Protein AF-0000000085120585 (afdb_homodimer)

Sequence (372 aa):
MRYLQVCIAAYSGEAGEDVARKVVQLVDALVESCSRRGVKLVGFLGGYRGLMRVAAARLIEHGVPVVLVIPRDYELVDEPDGAIIVRTGMDSKARSAVLVRSCDVVIVAGGASGTMLEALAAYGIGVPVVYLTGTGLPSDKLSEAYPNGVFDERIGRGVYYTRDPGEAGELACNLGLKSSPWRGSRMRYLQVCIAAYSGEAGEDVARKVVQLVDALVESCSRRGVKLVGFLGGYRGLMRVAAARLIEHGVPVVLVIPRDYELVDEPDGAIIVRTGMDSKARSAVLVRSCDVVIVAGGASGTMLEALAAYGIGVPVVYLTGTGLPSDKLSEAYPNGVFDERIGRGVYYTRDPGEAGELACNLGLKSSPWRGSR

Structure (mmCIF, N/CA/C/O backbone):
data_AF-0000000085120585-model_v1
#
loop_
_entity.id
_entity.type
_entity.pdbx_description
1 polymer 'Rossmann fold nucleotide-binding protein'
#
loop_
_atom_site.group_PDB
_atom_site.id
_atom_site.type_symbol
_atom_site.label_atom_id
_atom_site.label_alt_id
_atom_site.label_comp_id
_atom_site.label_asym_id
_atom_site.label_entity_id
_atom_site.label_seq_id
_atom_site.pdbx_PDB_ins_code
_atom_site.Cartn_x
_atom_site.Cartn_y
_atom_site.Cartn_z
_atom_site.occupancy
_atom_site.B_iso_or_equiv
_atom_site.auth_seq_id
_atom_site.auth_comp_id
_atom_site.auth_asym_id
_atom_site.auth_atom_id
_atom_site.pdbx_PDB_model_num
ATOM 1 N N . MET A 1 1 ? -8.68 -7.961 13.891 1 72.12 1 MET A N 1
ATOM 2 C CA . MET A 1 1 ? -9.031 -6.566 14.148 1 72.12 1 MET A CA 1
ATOM 3 C C . MET A 1 1 ? -8.547 -5.672 13.008 1 72.12 1 MET A C 1
ATOM 5 O O . MET A 1 1 ? -7.43 -5.824 12.523 1 72.12 1 MET A O 1
ATOM 9 N N . ARG A 1 2 ? -9.414 -4.758 12.539 1 86.12 2 ARG A N 1
ATOM 10 C CA . ARG A 1 2 ? -9.156 -3.828 11.445 1 86.12 2 ARG A CA 1
ATOM 11 C C . ARG A 1 2 ? -8.211 -2.717 11.883 1 86.12 2 ARG A C 1
ATOM 13 O O . ARG A 1 2 ? -8.32 -2.203 13 1 86.12 2 ARG A O 1
ATOM 20 N N . TYR A 1 3 ? -7.301 -2.318 11.07 1 93.25 3 TYR A N 1
ATOM 21 C CA . TYR A 1 3 ? -6.375 -1.229 11.359 1 93.25 3 TYR A CA 1
ATOM 22 C C . TYR A 1 3 ? -7.035 0.124 11.117 1 93.25 3 TYR A C 1
ATOM 24 O O . TYR A 1 3 ? -7.789 0.293 10.156 1 93.25 3 TYR A O 1
ATOM 32 N N . LEU A 1 4 ? -6.797 1.039 12.031 1 95.88 4 LEU A N 1
ATOM 33 C CA . LEU A 1 4 ? -6.973 2.443 11.672 1 95.88 4 LEU A CA 1
ATOM 34 C C . LEU A 1 4 ? -5.812 2.936 10.812 1 95.88 4 LEU A C 1
ATOM 36 O O . LEU A 1 4 ? -4.664 2.938 11.266 1 95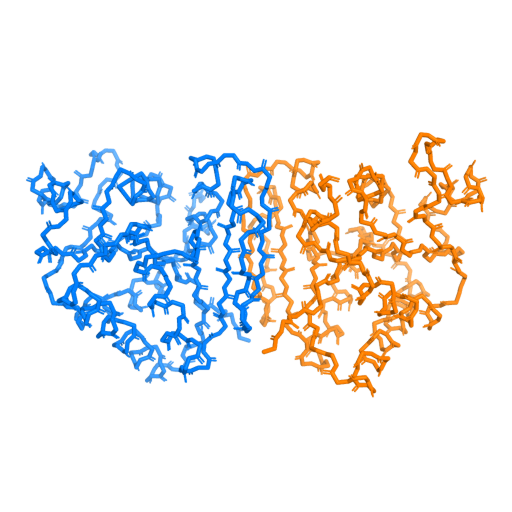.88 4 LEU A O 1
ATOM 40 N N . GLN A 1 5 ? -6.074 3.27 9.594 1 97.12 5 GLN A N 1
ATOM 41 C CA . GLN A 1 5 ? -5.035 3.709 8.664 1 97.12 5 GLN A CA 1
ATOM 42 C C . GLN A 1 5 ? -4.969 5.23 8.594 1 97.12 5 GLN A C 1
ATOM 44 O O . GLN A 1 5 ? -5.902 5.875 8.109 1 97.12 5 GLN A O 1
ATOM 49 N N . VAL A 1 6 ? -3.842 5.812 9.016 1 98.5 6 VAL A N 1
ATOM 50 C CA . VAL A 1 6 ? -3.693 7.258 9.164 1 98.5 6 VAL A CA 1
ATOM 51 C C . VAL A 1 6 ? -2.6 7.766 8.227 1 98.5 6 VAL A C 1
ATOM 53 O O . VAL A 1 6 ? -1.47 7.273 8.258 1 98.5 6 VAL A O 1
ATOM 56 N N . CYS A 1 7 ? -2.949 8.719 7.418 1 98.81 7 CYS A N 1
ATOM 57 C CA . CYS A 1 7 ? -1.965 9.398 6.582 1 98.81 7 CYS A CA 1
ATOM 58 C C . CYS A 1 7 ? -1.38 10.609 7.297 1 98.81 7 CYS A C 1
ATOM 60 O O . CYS A 1 7 ? -2.113 11.383 7.91 1 98.81 7 CYS A O 1
ATOM 62 N N . ILE A 1 8 ? -0.116 10.75 7.254 1 98.88 8 ILE A N 1
ATOM 63 C CA . ILE A 1 8 ? 0.54 11.969 7.703 1 98.88 8 ILE A CA 1
ATOM 64 C C . ILE A 1 8 ? 1.193 12.672 6.516 1 98.88 8 ILE A C 1
ATOM 66 O O . ILE A 1 8 ? 2.227 12.227 6.012 1 98.88 8 ILE A O 1
ATOM 70 N N . ALA A 1 9 ? 0.53 13.758 6.066 1 98.75 9 ALA A N 1
ATOM 71 C CA . ALA A 1 9 ? 1.062 14.625 5.02 1 98.75 9 ALA A CA 1
ATOM 72 C C . ALA A 1 9 ? 2.018 15.664 5.602 1 98.75 9 ALA A C 1
ATOM 74 O O . ALA A 1 9 ? 1.631 16.469 6.453 1 98.75 9 ALA A O 1
ATOM 75 N N . ALA A 1 10 ? 3.23 15.602 5.156 1 98 10 ALA A N 1
ATOM 76 C CA . ALA A 1 10 ? 4.238 16.469 5.762 1 98 10 ALA A CA 1
ATOM 77 C C . ALA A 1 10 ? 5.285 16.891 4.734 1 98 10 ALA A C 1
ATOM 79 O O . ALA A 1 10 ? 5.488 16.203 3.727 1 98 10 ALA A O 1
ATOM 80 N N . TYR A 1 11 ? 6.016 17.875 5.062 1 96.88 11 TYR A N 1
ATOM 81 C CA . TYR A 1 11 ? 6.953 18.562 4.184 1 96.88 11 TYR A CA 1
ATOM 82 C C . TYR A 1 11 ? 8.109 17.656 3.793 1 96.88 11 TYR A C 1
ATOM 84 O O . TYR A 1 11 ? 8.727 17.016 4.652 1 96.88 11 TYR A O 1
ATOM 92 N N . SER A 1 12 ? 8.359 17.578 2.479 1 94.12 12 SER A N 1
ATOM 93 C CA . SER A 1 12 ? 9.422 16.719 1.992 1 94.12 12 SER A CA 1
ATOM 94 C C . SER A 1 12 ? 10.781 17.406 2.047 1 94.12 12 SER A C 1
ATOM 96 O O . SER A 1 12 ? 11.82 16.766 1.924 1 94.12 12 SER A O 1
ATOM 98 N N . GLY A 1 13 ? 10.719 18.719 2.221 1 92.31 13 GLY A N 1
ATOM 99 C CA . GLY A 1 13 ? 11.961 19.469 2.295 1 92.31 13 GLY A CA 1
ATOM 100 C C . GLY A 1 13 ? 12.523 19.562 3.703 1 92.31 13 GLY A C 1
ATOM 101 O O . GLY A 1 13 ? 12.078 18.844 4.602 1 92.31 13 GLY A O 1
ATOM 102 N N . GLU A 1 14 ? 13.57 20.312 3.846 1 89.12 14 GLU A N 1
ATOM 103 C CA . GLU A 1 14 ? 14.156 20.562 5.16 1 89.12 14 GLU A CA 1
ATOM 104 C C . GLU A 1 14 ? 13.289 21.516 5.977 1 89.12 14 GLU A C 1
ATOM 106 O O . GLU A 1 14 ? 12.867 22.562 5.477 1 89.12 14 GLU A O 1
ATOM 111 N N . ALA A 1 15 ? 12.906 20.938 7.082 1 86.19 15 ALA A N 1
ATOM 112 C CA . ALA A 1 15 ? 12.125 21.797 7.98 1 86.19 15 ALA A CA 1
ATOM 113 C C . ALA A 1 15 ? 12.891 22.078 9.266 1 86.19 15 ALA A C 1
ATOM 115 O O . ALA A 1 15 ? 13.859 21.391 9.586 1 86.19 15 ALA A O 1
ATOM 116 N N . GLY A 1 16 ? 12.5 23.125 9.938 1 90.06 16 GLY A N 1
ATOM 117 C CA . GLY A 1 16 ? 13.148 23.5 11.188 1 90.06 16 GLY A CA 1
ATOM 118 C C . GLY A 1 16 ? 12.891 22.516 12.305 1 90.06 16 GLY A C 1
ATOM 119 O O . GLY A 1 16 ? 11.961 21.703 12.234 1 90.06 16 GLY A O 1
ATOM 120 N N . GLU A 1 17 ? 13.711 22.578 13.312 1 94.69 17 GLU A N 1
AT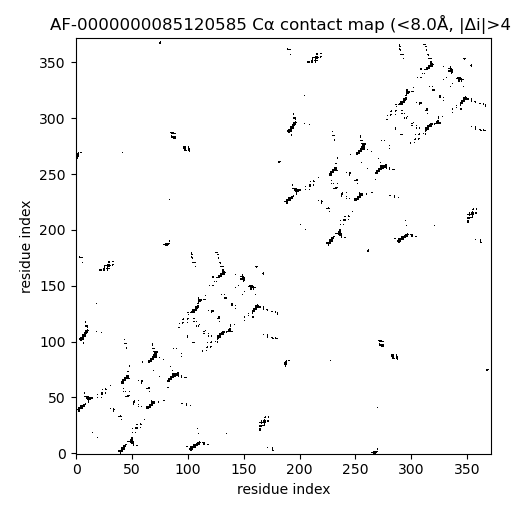OM 121 C CA . GLU A 1 17 ? 13.641 21.688 14.461 1 94.69 17 GLU A CA 1
ATOM 122 C C . GLU A 1 17 ? 12.305 21.828 15.195 1 94.69 17 GLU A C 1
ATOM 124 O O . GLU A 1 17 ? 11.789 20.859 15.75 1 94.69 17 GLU A O 1
ATOM 129 N N . ASP A 1 18 ? 11.836 23 15.141 1 96.31 18 ASP A N 1
ATOM 130 C CA . ASP A 1 18 ? 10.586 23.266 15.852 1 96.31 18 ASP A CA 1
ATOM 131 C C . ASP A 1 18 ? 9.438 22.469 15.258 1 96.31 18 ASP A C 1
ATOM 133 O O . ASP A 1 18 ? 8.656 21.859 15.984 1 96.31 18 ASP A O 1
ATOM 137 N N . VAL A 1 19 ? 9.32 22.484 13.977 1 97.56 19 VAL A N 1
ATOM 138 C CA . VAL A 1 19 ? 8.234 21.75 13.328 1 97.56 19 VAL A CA 1
ATOM 139 C C . VAL A 1 19 ? 8.469 20.25 13.484 1 97.56 19 VAL A C 1
ATOM 141 O O . VAL A 1 19 ? 7.52 19.484 13.672 1 97.56 19 VAL A O 1
ATOM 144 N N . ALA A 1 20 ? 9.695 19.812 13.438 1 98.12 20 ALA A N 1
ATOM 145 C CA . ALA A 1 20 ? 10.023 18.406 13.656 1 98.12 20 ALA A CA 1
ATOM 146 C C . ALA A 1 20 ? 9.547 17.953 15.031 1 98.12 20 ALA A C 1
ATOM 148 O O . ALA A 1 20 ? 8.992 16.859 15.164 1 98.12 20 ALA A O 1
ATOM 149 N N . ARG A 1 21 ? 9.766 18.781 15.977 1 98.31 21 ARG A N 1
ATOM 150 C CA . ARG A 1 21 ? 9.312 18.469 17.328 1 98.31 21 ARG A CA 1
ATOM 151 C C . ARG A 1 21 ? 7.797 18.359 17.391 1 98.31 21 ARG A C 1
ATOM 153 O O . ARG A 1 21 ? 7.262 17.484 18.078 1 98.31 21 ARG A O 1
ATOM 160 N N . LYS A 1 22 ? 7.133 19.234 16.719 1 98.56 22 LYS A N 1
ATOM 161 C CA . LYS A 1 22 ? 5.676 19.172 16.672 1 98.56 22 LYS A CA 1
ATOM 162 C C . LYS A 1 22 ? 5.199 17.859 16.047 1 98.56 22 LYS A C 1
ATOM 164 O O . LYS A 1 22 ? 4.223 17.266 16.5 1 98.56 22 LYS A O 1
ATOM 169 N N . VAL A 1 23 ? 5.875 17.391 15.016 1 98.75 23 VAL A N 1
ATOM 170 C CA . VAL A 1 23 ? 5.52 16.141 14.352 1 98.75 23 VAL A CA 1
ATOM 171 C C . VAL A 1 23 ? 5.676 14.969 15.32 1 98.75 23 VAL A C 1
ATOM 173 O O . VAL A 1 23 ? 4.816 14.094 15.398 1 98.75 23 VAL A O 1
ATOM 176 N N . VAL A 1 24 ? 6.715 14.992 16.078 1 98.81 24 VAL A N 1
ATOM 177 C CA . VAL A 1 24 ? 6.957 13.953 17.062 1 98.81 24 VAL A CA 1
ATOM 178 C C . VAL A 1 24 ? 5.832 13.945 18.094 1 98.81 24 VAL A C 1
ATOM 180 O O . VAL A 1 24 ? 5.273 12.898 18.422 1 98.81 24 VAL A O 1
ATOM 183 N N . GLN A 1 25 ? 5.496 15.133 18.562 1 98.81 25 GLN A N 1
ATOM 184 C CA . GLN A 1 25 ? 4.426 15.266 19.547 1 98.81 25 GLN A CA 1
ATOM 185 C C . GLN A 1 25 ? 3.098 14.766 18.984 1 98.81 25 GLN A C 1
ATOM 187 O O . GLN A 1 25 ? 2.336 14.102 19.688 1 98.81 25 GLN A O 1
ATOM 192 N N . LEU A 1 26 ? 2.84 15.117 17.812 1 98.75 26 LEU A N 1
ATOM 193 C CA . LEU A 1 26 ? 1.631 14.703 17.109 1 98.75 26 LEU A CA 1
ATOM 194 C C . LEU A 1 26 ? 1.541 13.18 17.031 1 98.75 26 LEU A C 1
ATOM 196 O O . LEU A 1 26 ? 0.505 12.602 17.359 1 98.75 26 LEU A O 1
ATOM 200 N N . VAL A 1 27 ? 2.596 12.516 16.625 1 98.88 27 VAL A N 1
ATOM 201 C CA . VAL A 1 27 ? 2.633 11.062 16.484 1 98.88 27 VAL A CA 1
ATOM 202 C C . VAL A 1 27 ? 2.467 10.406 17.844 1 98.88 27 VAL A C 1
ATOM 204 O O . VAL A 1 27 ? 1.712 9.445 18 1 98.88 27 VAL A O 1
ATOM 207 N N . ASP A 1 28 ? 3.158 10.961 18.891 1 98.88 28 ASP A N 1
ATOM 208 C CA . ASP A 1 28 ? 3.029 10.43 20.234 1 98.88 28 ASP A CA 1
ATOM 209 C C . ASP A 1 28 ? 1.574 10.461 20.703 1 98.88 28 ASP A C 1
ATOM 211 O O . ASP A 1 28 ? 1.064 9.461 21.219 1 98.88 28 ASP A O 1
ATOM 215 N N . ALA A 1 29 ? 0.97 11.57 20.484 1 98.88 29 ALA A N 1
ATOM 216 C CA . ALA A 1 29 ? -0.41 11.742 20.922 1 98.88 29 ALA A CA 1
ATOM 217 C C . ALA A 1 29 ? -1.355 10.836 20.156 1 98.88 29 ALA A C 1
ATOM 219 O O . ALA A 1 29 ? -2.301 10.281 20.719 1 98.88 29 ALA A O 1
ATOM 220 N N . LEU A 1 30 ? -1.161 10.727 18.828 1 98.81 30 LEU A N 1
ATOM 221 C CA . LEU A 1 30 ? -1.941 9.82 18 1 98.81 30 LEU A CA 1
ATOM 222 C C . LEU A 1 30 ? -1.858 8.391 18.531 1 98.81 30 LEU A C 1
ATOM 224 O O . LEU A 1 30 ? -2.885 7.746 18.75 1 98.81 30 LEU A O 1
ATOM 228 N N . VAL A 1 31 ? -0.625 7.895 18.766 1 98.75 31 VAL A N 1
ATOM 229 C CA . VAL A 1 31 ? -0.388 6.523 19.203 1 98.75 31 VAL A CA 1
ATOM 230 C C . VAL A 1 31 ? -1 6.309 20.578 1 98.75 31 VAL A C 1
ATOM 232 O O . VAL A 1 31 ? -1.663 5.297 20.828 1 98.75 31 VAL A O 1
ATOM 235 N N . GLU A 1 32 ? -0.797 7.285 21.438 1 98.5 32 GLU A N 1
ATOM 236 C CA . GLU A 1 32 ? -1.328 7.184 22.797 1 98.5 32 GLU A CA 1
ATOM 237 C C . GLU A 1 32 ? -2.854 7.129 22.797 1 98.5 32 GLU A C 1
ATOM 239 O O . GLU A 1 32 ? -3.453 6.289 23.469 1 98.5 32 GLU A O 1
ATOM 244 N N . SER A 1 33 ? -3.455 8.031 22.078 1 98.25 33 SER A N 1
ATOM 245 C CA . SER A 1 33 ? -4.91 8.102 22 1 98.25 33 SER A CA 1
ATOM 246 C C . SER A 1 33 ? -5.504 6.801 21.469 1 98.25 33 SER A C 1
ATOM 248 O O . SER A 1 33 ? -6.477 6.281 22.016 1 98.25 33 SER A O 1
ATOM 250 N N . CYS A 1 34 ? -4.961 6.273 20.406 1 97.75 34 CYS A N 1
ATOM 251 C CA . CYS A 1 34 ? -5.449 5.039 19.797 1 97.75 34 CYS A CA 1
ATOM 252 C C . CYS A 1 34 ? -5.203 3.846 20.719 1 97.75 34 CYS A C 1
ATOM 254 O O . CYS A 1 34 ? -6.074 2.986 20.875 1 97.75 34 CYS A O 1
ATOM 256 N N . SER A 1 35 ? -4.004 3.82 21.328 1 97.38 35 SER A N 1
ATOM 257 C CA . SER A 1 35 ? -3.664 2.729 22.234 1 97.38 35 SER A CA 1
ATOM 258 C C . SER A 1 35 ? -4.637 2.658 23.406 1 97.38 35 SER A C 1
ATOM 260 O O . SER A 1 35 ? -5.07 1.571 23.781 1 97.38 35 SER A O 1
ATOM 262 N N . ARG A 1 36 ? -4.992 3.754 23.969 1 96.88 36 ARG A N 1
ATOM 263 C CA . ARG A 1 36 ? -5.918 3.824 25.094 1 96.88 36 ARG A CA 1
ATOM 264 C C . ARG A 1 36 ? -7.281 3.25 24.719 1 96.88 36 ARG A C 1
ATOM 266 O O . ARG A 1 36 ? -8.008 2.744 25.578 1 96.88 36 ARG A O 1
ATOM 273 N N . ARG A 1 37 ? -7.559 3.232 23.469 1 95.19 37 ARG A N 1
ATOM 274 C CA . ARG A 1 37 ? -8.852 2.77 22.984 1 95.19 37 ARG A CA 1
ATOM 275 C C . ARG A 1 37 ? -8.758 1.351 22.438 1 95.19 37 ARG A C 1
ATOM 277 O O . ARG A 1 37 ? -9.734 0.818 21.891 1 95.19 37 ARG A O 1
ATOM 284 N N . GLY A 1 38 ? -7.578 0.789 22.406 1 95.44 38 GLY A N 1
ATOM 285 C CA . GLY A 1 38 ? -7.367 -0.554 21.891 1 95.44 38 GLY A CA 1
ATOM 286 C C . GLY A 1 38 ? -7.371 -0.618 20.375 1 95.44 38 GLY A C 1
ATOM 287 O O . GLY A 1 38 ? -7.703 -1.652 19.781 1 95.44 38 GLY A O 1
ATOM 288 N N . VAL A 1 39 ? -7.055 0.498 19.734 1 94.69 39 VAL A N 1
ATOM 289 C CA . VAL A 1 39 ? -7.082 0.605 18.281 1 94.69 39 VAL A CA 1
ATOM 290 C C . VAL A 1 39 ? -5.691 0.34 17.719 1 94.69 39 VAL A C 1
ATOM 292 O O . VAL A 1 39 ? -4.699 0.892 18.203 1 94.69 39 VAL A O 1
ATOM 295 N N . LYS A 1 40 ? -5.594 -0.559 16.734 1 94.81 40 LYS A N 1
ATOM 296 C CA . LYS A 1 40 ? -4.344 -0.786 16.016 1 94.81 40 LYS A CA 1
ATOM 297 C C . LYS A 1 40 ? -4.176 0.21 14.875 1 94.81 40 LYS A C 1
ATOM 299 O O . LYS A 1 40 ? -5.113 0.446 14.109 1 94.81 40 LYS A O 1
ATOM 304 N N . LEU A 1 41 ? -2.957 0.704 14.797 1 96.31 41 LEU A N 1
ATOM 305 C CA . LEU A 1 41 ? -2.68 1.787 13.859 1 96.31 41 LEU A CA 1
ATOM 306 C C . LEU A 1 41 ? -1.715 1.329 12.773 1 96.31 41 LEU A C 1
ATOM 308 O O . LEU A 1 41 ? -0.85 0.486 13.016 1 96.31 41 LEU A O 1
ATOM 312 N N . VAL A 1 42 ? -1.949 1.866 11.625 1 97.81 42 VAL A N 1
ATOM 313 C CA . VAL A 1 42 ? -0.931 1.857 10.578 1 97.81 42 VAL A CA 1
ATOM 314 C C . VAL A 1 42 ? -0.731 3.271 10.039 1 97.81 42 VAL A C 1
ATOM 316 O O . VAL A 1 42 ? -1.702 3.996 9.805 1 97.81 42 VAL A O 1
ATOM 319 N N . GLY A 1 43 ? 0.494 3.691 9.961 1 98.44 43 GLY A N 1
ATOM 320 C CA . GLY A 1 43 ? 0.801 4.988 9.383 1 98.44 43 GLY A CA 1
ATOM 321 C C . GLY A 1 43 ? 1.113 4.926 7.902 1 98.44 43 GLY A C 1
ATOM 322 O O . GLY A 1 43 ? 1.82 4.023 7.449 1 98.44 43 GLY A O 1
ATOM 323 N N . PHE A 1 44 ? 0.576 5.852 7.16 1 98.75 44 PHE A N 1
ATOM 324 C CA . PHE A 1 44 ? 0.845 6.02 5.738 1 98.75 44 PHE A CA 1
ATOM 325 C C . PHE A 1 44 ? 1.573 7.332 5.473 1 98.75 44 PHE A C 1
ATOM 327 O O . PHE A 1 44 ? 1.176 8.383 5.984 1 98.75 44 PHE A O 1
ATOM 334 N N . LEU A 1 45 ? 2.611 7.254 4.727 1 97.81 45 LEU A N 1
ATOM 335 C CA . LEU A 1 45 ? 3.344 8.43 4.277 1 97.81 45 LEU A CA 1
ATOM 336 C C . LEU A 1 45 ? 3.57 8.391 2.771 1 97.81 45 LEU A C 1
ATOM 338 O O . LEU A 1 45 ? 3.689 7.316 2.186 1 97.81 45 LEU A O 1
ATOM 342 N N . GLY A 1 46 ? 3.691 9.609 2.197 1 96.5 46 GLY A N 1
ATOM 343 C CA . GLY A 1 46 ? 3.84 9.711 0.753 1 96.5 46 GLY A CA 1
ATOM 344 C C . GLY A 1 46 ? 5.285 9.672 0.3 1 96.5 46 GLY A C 1
ATOM 345 O O . GLY A 1 46 ? 5.574 9.828 -0.889 1 96.5 46 GLY A O 1
ATOM 346 N N . GLY A 1 47 ? 6.164 9.539 1.157 1 93.5 47 GLY A N 1
ATOM 347 C CA . GLY A 1 47 ? 7.594 9.492 0.904 1 93.5 47 GLY A CA 1
ATOM 348 C C . GLY A 1 47 ? 8.422 9.352 2.168 1 93.5 47 GLY A C 1
ATOM 349 O O . GLY A 1 47 ? 7.883 9.031 3.232 1 93.5 47 GLY A O 1
ATOM 350 N N . TYR A 1 48 ? 9.695 9.445 2.021 1 93 48 TYR A N 1
ATOM 351 C CA . TYR A 1 48 ? 10.625 9.281 3.135 1 93 48 TYR A CA 1
ATOM 352 C C . TYR A 1 48 ? 11.688 10.367 3.125 1 93 48 TYR A C 1
ATOM 354 O O . TYR A 1 48 ? 12.891 10.078 3.135 1 93 48 TYR A O 1
ATOM 362 N N . ARG A 1 49 ? 11.219 11.531 3.051 1 93.44 49 ARG A N 1
ATOM 363 C CA . ARG A 1 49 ? 12.07 12.711 3.107 1 93.44 49 ARG A CA 1
ATOM 364 C C . ARG A 1 49 ? 11.516 13.742 4.082 1 93.44 49 ARG A C 1
ATOM 366 O O . ARG A 1 49 ? 10.352 13.672 4.477 1 93.44 49 ARG A O 1
ATOM 373 N N . GLY A 1 50 ? 12.43 14.609 4.555 1 94.69 50 GLY A N 1
ATOM 374 C CA . GLY A 1 50 ? 12.008 15.727 5.387 1 94.69 50 GLY A CA 1
ATOM 375 C C . GLY A 1 50 ? 11.242 15.289 6.621 1 94.69 50 GLY A C 1
ATOM 376 O O . GLY A 1 50 ? 11.68 14.398 7.348 1 94.69 50 GLY A O 1
ATOM 377 N N . LEU A 1 51 ? 10.117 15.984 6.871 1 97.62 51 LEU A N 1
ATOM 378 C CA . LEU A 1 51 ? 9.312 15.734 8.062 1 97.62 51 LEU A CA 1
ATOM 379 C C . LEU A 1 51 ? 8.672 14.352 8 1 97.62 51 LEU A C 1
ATOM 381 O O . LEU A 1 51 ? 8.32 13.781 9.031 1 97.62 51 LEU A O 1
ATOM 385 N N . MET A 1 52 ? 8.484 13.875 6.801 1 96.81 52 MET A N 1
ATOM 386 C CA . MET A 1 52 ? 7.934 12.523 6.664 1 96.81 52 MET A CA 1
ATOM 387 C C . MET A 1 52 ? 8.883 11.492 7.262 1 96.81 52 MET A C 1
ATOM 389 O O . MET A 1 52 ? 8.438 10.484 7.816 1 96.81 52 MET A O 1
ATOM 393 N N . ARG A 1 53 ? 10.203 11.727 7.156 1 95.62 53 ARG A N 1
ATOM 394 C CA . ARG A 1 53 ? 11.172 10.844 7.793 1 95.62 53 ARG A CA 1
ATOM 395 C C . ARG A 1 53 ? 11.023 10.867 9.312 1 95.62 53 ARG A C 1
ATOM 397 O O . ARG A 1 53 ? 11.125 9.828 9.969 1 95.62 53 ARG A O 1
ATOM 404 N N . VAL A 1 54 ? 10.812 12.008 9.828 1 97.19 54 VAL A N 1
ATOM 405 C CA . VAL A 1 54 ? 10.617 12.203 11.258 1 97.19 54 VAL A CA 1
ATOM 406 C C . VAL A 1 54 ? 9.383 11.43 11.727 1 97.19 54 VAL A C 1
ATOM 408 O O . VAL A 1 54 ? 9.438 10.695 12.719 1 97.19 54 VAL A O 1
ATOM 411 N N . ALA A 1 55 ? 8.289 11.586 11.016 1 98.06 55 ALA A N 1
ATOM 412 C CA . ALA A 1 55 ? 7.047 10.891 11.352 1 98.06 55 ALA A CA 1
ATOM 413 C C . ALA A 1 55 ? 7.227 9.375 11.281 1 98.06 55 ALA A C 1
ATOM 415 O O . ALA A 1 55 ? 6.836 8.656 12.203 1 98.06 55 ALA A O 1
ATOM 416 N N . ALA A 1 56 ? 7.836 8.914 10.188 1 97 56 ALA A N 1
ATOM 417 C CA . ALA A 1 56 ? 8.039 7.48 9.992 1 97 56 ALA A CA 1
ATOM 418 C C . ALA A 1 56 ? 8.883 6.891 11.117 1 97 56 ALA A C 1
ATOM 420 O O . ALA A 1 56 ? 8.539 5.848 11.68 1 97 56 ALA A O 1
ATOM 421 N N . ALA A 1 57 ? 9.992 7.559 11.453 1 96.56 57 ALA A N 1
ATOM 422 C CA . ALA A 1 57 ? 10.891 7.082 12.5 1 96.56 57 ALA A CA 1
ATOM 423 C C . ALA A 1 57 ? 10.164 6.969 13.836 1 96.56 57 ALA A C 1
ATOM 425 O O . ALA A 1 57 ? 10.32 5.977 14.555 1 96.56 57 ALA A O 1
ATOM 426 N N . ARG A 1 58 ? 9.367 7.945 14.117 1 98.12 58 ARG A N 1
ATOM 427 C CA . ARG A 1 58 ? 8.688 7.953 15.406 1 98.12 58 ARG A CA 1
ATOM 428 C C . ARG A 1 58 ? 7.617 6.871 15.469 1 98.12 58 ARG A C 1
ATOM 430 O O . ARG A 1 58 ? 7.445 6.219 16.5 1 98.12 58 ARG A O 1
ATOM 437 N N . LEU A 1 59 ? 6.867 6.719 14.359 1 98.25 59 LEU A N 1
ATOM 438 C CA . LEU A 1 59 ? 5.883 5.641 14.289 1 98.25 59 LEU A CA 1
ATOM 439 C C . LEU A 1 59 ? 6.547 4.285 14.508 1 98.25 59 LEU A C 1
ATOM 441 O O . LEU A 1 59 ? 6.055 3.467 15.281 1 98.25 59 LEU A O 1
ATOM 445 N N . ILE A 1 60 ? 7.66 4.07 13.875 1 96.62 60 ILE A N 1
ATOM 446 C CA . ILE A 1 60 ? 8.383 2.807 13.953 1 96.62 60 ILE A CA 1
ATOM 447 C C . ILE A 1 60 ? 8.875 2.588 15.383 1 96.62 60 ILE A C 1
ATOM 449 O O . ILE A 1 60 ? 8.805 1.474 15.906 1 96.62 60 ILE A O 1
ATOM 453 N N . GLU A 1 61 ? 9.359 3.633 16.016 1 97.19 61 GLU A N 1
ATOM 454 C CA . GLU A 1 61 ? 9.797 3.547 17.406 1 97.19 61 GLU A CA 1
ATOM 455 C C . GLU A 1 61 ? 8.664 3.09 18.312 1 97.19 61 GLU A C 1
ATOM 457 O O . GLU A 1 61 ? 8.898 2.396 19.312 1 97.19 61 GLU A O 1
ATOM 462 N N . HIS A 1 62 ? 7.453 3.473 18 1 98 62 HIS A N 1
ATOM 463 C CA . HIS A 1 62 ? 6.281 3.096 18.781 1 98 62 HIS A CA 1
ATOM 464 C C . HIS A 1 62 ? 5.793 1.701 18.406 1 98 62 HIS A C 1
ATOM 466 O O . HIS A 1 62 ? 4.824 1.202 18.984 1 98 62 HIS A O 1
ATOM 472 N N . GLY A 1 63 ? 6.395 1.069 17.375 1 96.19 63 GLY A N 1
ATOM 473 C CA . GLY A 1 63 ? 5.98 -0.249 16.922 1 96.19 63 GLY A CA 1
ATOM 474 C C . GLY A 1 63 ? 4.789 -0.211 15.992 1 96.19 63 GLY A C 1
ATOM 475 O O . GLY A 1 63 ? 4.102 -1.219 15.812 1 96.19 63 GLY A O 1
ATOM 476 N N . VAL A 1 64 ? 4.5 0.959 15.461 1 97.19 64 VAL A N 1
ATOM 477 C CA . VAL A 1 64 ? 3.4 1.118 14.516 1 97.19 64 VAL A CA 1
ATOM 478 C C . VAL A 1 64 ? 3.879 0.776 13.102 1 97.19 64 VAL A C 1
ATOM 480 O O . VAL A 1 64 ? 4.887 1.311 12.641 1 97.19 64 VAL A O 1
ATOM 483 N N . PRO A 1 65 ? 3.197 -0.184 12.398 1 96.94 65 PRO A N 1
ATOM 484 C CA . PRO A 1 65 ? 3.576 -0.425 11.008 1 96.94 65 PRO A CA 1
ATOM 485 C C . PRO A 1 65 ? 3.457 0.826 10.141 1 96.94 65 PRO A C 1
ATOM 487 O O . PRO A 1 65 ? 2.535 1.626 10.328 1 96.94 65 PRO A O 1
ATOM 490 N N . VAL A 1 66 ? 4.43 0.99 9.242 1 97.81 66 VAL A N 1
ATOM 491 C CA . VAL A 1 66 ? 4.473 2.152 8.359 1 97.81 66 VAL A CA 1
ATOM 492 C C . VAL A 1 66 ? 4.434 1.695 6.898 1 97.81 66 VAL A C 1
ATOM 494 O O . VAL A 1 66 ? 5.156 0.776 6.512 1 97.81 66 VAL A O 1
ATOM 497 N N . VAL A 1 67 ? 3.545 2.301 6.141 1 98.19 67 VAL A N 1
ATOM 498 C CA . VAL A 1 67 ? 3.471 2.109 4.695 1 98.19 67 VAL A CA 1
ATOM 499 C C . VAL A 1 67 ? 3.91 3.385 3.98 1 98.19 67 VAL A C 1
ATOM 501 O O . VAL A 1 67 ? 3.375 4.465 4.242 1 98.19 67 VAL A O 1
ATOM 504 N N . LEU A 1 68 ? 4.891 3.279 3.168 1 96.94 68 LEU A N 1
ATOM 505 C CA . LEU A 1 68 ? 5.277 4.379 2.289 1 96.94 68 LEU A CA 1
ATOM 506 C C . LEU A 1 68 ? 4.699 4.184 0.891 1 96.94 68 LEU A C 1
ATOM 508 O O . LEU A 1 68 ? 5.016 3.201 0.215 1 96.94 68 LEU A O 1
ATOM 512 N N . VAL A 1 69 ? 3.773 5.066 0.506 1 97.44 69 VAL A N 1
ATOM 513 C CA . VAL A 1 69 ? 3.246 5.098 -0.854 1 97.44 69 VAL A CA 1
ATOM 514 C C . VAL A 1 69 ? 4.07 6.062 -1.705 1 97.44 69 VAL A C 1
ATOM 516 O O . VAL A 1 69 ? 3.893 7.281 -1.619 1 97.44 69 VAL A O 1
ATOM 519 N N . ILE A 1 70 ? 4.902 5.504 -2.533 1 94.69 70 ILE A N 1
ATOM 520 C CA . ILE A 1 70 ? 5.977 6.324 -3.086 1 94.69 70 ILE A CA 1
ATOM 521 C C . ILE A 1 70 ? 5.727 6.562 -4.574 1 94.69 70 ILE A C 1
ATOM 523 O O . ILE A 1 70 ? 5.242 5.672 -5.277 1 94.69 70 ILE A O 1
ATOM 527 N N . PRO A 1 71 ? 6.09 7.832 -5.051 1 94.69 71 PRO A N 1
ATOM 528 C CA . PRO A 1 71 ? 6.039 8.109 -6.488 1 94.69 71 PRO A CA 1
ATOM 529 C C . PRO A 1 71 ? 7.246 7.566 -7.242 1 94.69 71 PRO A C 1
ATOM 531 O O . PRO A 1 71 ? 8.242 7.172 -6.621 1 94.69 71 PRO A O 1
ATOM 534 N N . ARG A 1 72 ? 7.113 7.547 -8.516 1 91.94 72 ARG A N 1
ATOM 535 C CA . ARG A 1 72 ? 8.125 6.973 -9.391 1 91.94 72 ARG A CA 1
ATOM 536 C C . ARG A 1 72 ? 9.469 7.668 -9.203 1 91.94 72 ARG A C 1
ATOM 538 O O . ARG A 1 72 ? 10.516 7.012 -9.164 1 91.94 72 ARG A O 1
ATOM 545 N N . ASP A 1 73 ? 9.492 8.93 -9.031 1 87.62 73 ASP A N 1
ATOM 546 C CA . ASP A 1 73 ? 10.719 9.711 -9.023 1 87.62 73 ASP A CA 1
ATOM 547 C C . ASP A 1 73 ? 11.508 9.484 -7.73 1 87.62 73 ASP A C 1
ATOM 549 O O . ASP A 1 73 ? 12.68 9.859 -7.637 1 87.62 73 ASP A O 1
ATOM 553 N N . TYR A 1 74 ? 10.93 8.789 -6.766 1 83.12 74 TYR A N 1
ATOM 554 C CA . TYR A 1 74 ? 11.617 8.594 -5.492 1 83.12 74 TYR A CA 1
ATOM 555 C C . TYR A 1 74 ? 11.719 7.109 -5.152 1 83.12 74 TYR A C 1
ATOM 557 O O . TYR A 1 74 ? 11.906 6.746 -3.988 1 83.12 74 TYR A O 1
ATOM 565 N N . GLU A 1 75 ? 11.578 6.312 -6.094 1 79.56 75 GLU A N 1
ATOM 566 C CA . GLU A 1 75 ? 11.57 4.871 -5.863 1 79.56 75 GLU A CA 1
ATOM 567 C C . GLU A 1 75 ? 12.969 4.359 -5.52 1 79.56 75 GLU A C 1
ATOM 569 O O . GLU A 1 75 ? 13.109 3.332 -4.852 1 79.56 75 GLU A O 1
ATOM 574 N N . LEU A 1 76 ? 13.992 5.133 -5.984 1 71.56 76 LEU A N 1
ATOM 575 C CA . LEU A 1 76 ? 15.359 4.672 -5.805 1 71.56 76 LEU A CA 1
ATOM 576 C C . LEU A 1 76 ? 15.93 5.164 -4.48 1 71.56 76 LEU A C 1
ATOM 578 O O . LEU A 1 76 ? 17.062 4.824 -4.121 1 71.56 76 LEU A O 1
ATOM 582 N N . VAL A 1 77 ? 15.117 5.789 -3.734 1 62.22 77 VAL A N 1
ATOM 583 C CA . VAL A 1 77 ? 15.68 6.352 -2.512 1 62.22 77 VAL A CA 1
ATOM 584 C C . VAL A 1 77 ? 15.711 5.281 -1.42 1 62.22 77 VAL A C 1
ATOM 586 O O . VAL A 1 77 ? 15.016 4.266 -1.518 1 62.22 77 VAL A O 1
ATOM 589 N N . ASP A 1 78 ? 16.609 5.426 -0.457 1 70.25 78 ASP A N 1
ATOM 590 C CA . ASP A 1 78 ? 16.844 4.484 0.632 1 70.25 78 ASP A CA 1
ATOM 591 C C . ASP A 1 78 ? 15.562 4.219 1.419 1 70.25 78 ASP A C 1
ATOM 593 O O . ASP A 1 78 ? 14.969 5.141 1.98 1 70.25 78 ASP A O 1
ATOM 597 N N . GLU A 1 79 ? 15.133 3.025 1.203 1 74.38 79 GLU A N 1
ATOM 598 C CA . GLU A 1 79 ? 13.992 2.523 1.96 1 74.38 79 GLU A CA 1
ATOM 599 C C . GLU A 1 79 ? 14.344 2.318 3.43 1 74.38 79 GLU A C 1
ATOM 601 O O . GLU A 1 79 ? 15.422 1.812 3.746 1 74.38 79 GLU A O 1
ATOM 606 N N . PRO A 1 80 ? 13.531 2.938 4.27 1 81.19 80 PRO A N 1
ATOM 607 C CA . PRO A 1 80 ? 13.828 2.697 5.684 1 81.19 80 PRO A CA 1
ATOM 608 C C . PRO A 1 80 ? 13.547 1.258 6.109 1 81.19 80 PRO A C 1
ATOM 610 O O . PRO A 1 80 ? 12.68 0.596 5.527 1 81.19 80 PRO A O 1
ATOM 613 N N . ASP A 1 81 ? 14.312 0.911 7.145 1 86.06 81 ASP A N 1
ATOM 614 C CA . ASP A 1 81 ? 14.008 -0.363 7.789 1 86.06 81 ASP A CA 1
ATOM 615 C C . ASP A 1 81 ? 12.664 -0.312 8.5 1 86.06 81 ASP A C 1
ATOM 617 O O . ASP A 1 81 ? 12.312 0.7 9.117 1 86.06 81 ASP A O 1
ATOM 621 N N . GLY A 1 82 ? 11.859 -1.307 8.273 1 88.44 82 GLY A N 1
ATOM 622 C CA . GLY A 1 82 ? 10.648 -1.453 9.062 1 88.44 82 GLY A CA 1
ATOM 623 C C . GLY A 1 82 ? 9.422 -0.881 8.383 1 88.44 82 GLY A C 1
ATOM 624 O O . GLY A 1 82 ? 8.336 -0.854 8.969 1 88.44 82 GLY A O 1
ATOM 625 N N . ALA A 1 83 ? 9.672 -0.432 7.141 1 94.75 83 ALA A N 1
ATOM 626 C CA . ALA A 1 83 ? 8.516 0.119 6.43 1 94.75 83 ALA A CA 1
ATOM 627 C C . ALA A 1 83 ? 8.109 -0.784 5.27 1 94.75 83 ALA A C 1
ATOM 629 O O . ALA A 1 83 ? 8.938 -1.499 4.707 1 94.75 83 ALA A O 1
ATOM 630 N N . ILE A 1 84 ? 6.875 -0.865 5.027 1 96.69 84 ILE A N 1
ATOM 631 C CA . ILE A 1 84 ? 6.312 -1.482 3.832 1 96.69 84 ILE A CA 1
ATOM 632 C C . ILE A 1 84 ? 6.266 -0.462 2.697 1 96.69 84 ILE A C 1
ATOM 634 O O . ILE A 1 84 ? 5.824 0.672 2.891 1 96.69 84 ILE A O 1
ATOM 638 N N . ILE A 1 85 ? 6.789 -0.836 1.548 1 95.31 85 ILE A N 1
ATOM 639 C CA . ILE A 1 85 ? 6.918 0.11 0.446 1 95.31 85 ILE A CA 1
ATOM 640 C C . ILE A 1 85 ? 5.902 -0.226 -0.644 1 95.31 85 ILE A C 1
ATOM 642 O O . ILE A 1 85 ? 5.875 -1.351 -1.15 1 95.31 85 ILE A O 1
ATOM 646 N N . VAL A 1 86 ? 5.035 0.712 -0.963 1 96.81 86 VAL A N 1
ATOM 647 C CA . VAL A 1 86 ? 4.141 0.622 -2.111 1 96.81 86 VAL A CA 1
ATOM 648 C C . VAL A 1 86 ? 4.652 1.519 -3.236 1 96.81 86 VAL A C 1
ATOM 650 O O . VAL A 1 86 ? 4.578 2.746 -3.143 1 96.81 86 VAL A O 1
ATOM 653 N N . ARG A 1 87 ? 5.152 0.882 -4.262 1 95.38 87 ARG A N 1
ATOM 654 C CA . ARG A 1 87 ? 5.652 1.608 -5.422 1 95.38 87 ARG A CA 1
ATOM 655 C C . ARG A 1 87 ? 4.559 1.795 -6.469 1 95.38 87 ARG A C 1
ATOM 657 O O . ARG A 1 87 ? 4.164 0.838 -7.137 1 95.38 87 ARG A O 1
ATOM 664 N N . THR A 1 88 ? 4.156 3.061 -6.707 1 96.25 88 THR A N 1
ATOM 665 C CA . THR A 1 88 ? 2.953 3.285 -7.5 1 96.25 88 THR A CA 1
ATOM 666 C C . THR A 1 88 ? 3.295 3.389 -8.984 1 96.25 88 THR A C 1
ATOM 668 O O . THR A 1 88 ? 2.43 3.189 -9.844 1 96.25 88 THR A O 1
ATOM 671 N N . GLY A 1 89 ? 4.523 3.791 -9.266 1 94.31 89 GLY A N 1
ATOM 672 C CA . GLY A 1 89 ? 4.887 4.07 -10.648 1 94.31 89 GLY A CA 1
ATOM 673 C C . GLY A 1 89 ? 4.262 5.344 -11.18 1 94.31 89 GLY A C 1
ATOM 674 O O . GLY A 1 89 ? 4.398 5.66 -12.367 1 94.31 89 GLY A O 1
ATOM 675 N N . MET A 1 90 ? 3.641 6.094 -10.375 1 96.25 90 MET A N 1
ATOM 676 C CA . MET A 1 90 ? 2.941 7.324 -10.742 1 96.25 90 MET A CA 1
ATOM 677 C C . MET A 1 90 ? 3.793 8.547 -10.422 1 96.25 90 MET A C 1
ATOM 679 O O . MET A 1 90 ? 4.797 8.445 -9.719 1 96.25 90 MET A O 1
ATOM 683 N N . ASP A 1 91 ? 3.373 9.641 -10.992 1 95.62 91 ASP A N 1
ATOM 684 C CA . ASP A 1 91 ? 3.959 10.883 -10.492 1 95.62 91 ASP A CA 1
ATOM 685 C C . ASP A 1 91 ? 3.404 11.234 -9.117 1 95.62 91 ASP A C 1
ATOM 687 O O . ASP A 1 91 ? 2.498 10.562 -8.617 1 95.62 91 ASP A O 1
ATOM 691 N N . SER A 1 92 ? 3.945 12.297 -8.5 1 94.94 92 SER A N 1
ATOM 692 C CA . SER A 1 92 ? 3.65 12.617 -7.105 1 94.94 92 SER A CA 1
ATOM 693 C C . SER A 1 92 ? 2.188 13.016 -6.93 1 94.94 92 SER A C 1
ATOM 695 O O . SER A 1 92 ? 1.58 12.719 -5.898 1 94.94 92 SER A O 1
ATOM 697 N N . LYS A 1 93 ? 1.618 13.703 -7.906 1 95.19 93 LYS A N 1
ATOM 698 C CA . LYS A 1 93 ? 0.234 14.148 -7.797 1 95.19 93 LYS A CA 1
ATOM 699 C C . LYS A 1 93 ? -0.734 12.977 -7.863 1 95.19 93 LYS A C 1
ATOM 701 O O . LYS A 1 93 ? -1.621 12.844 -7.016 1 95.19 93 LYS A O 1
ATOM 706 N N . ALA A 1 94 ? -0.528 12.117 -8.867 1 96.25 94 ALA A N 1
ATOM 707 C CA . ALA A 1 94 ? -1.367 10.93 -9 1 96.25 94 ALA A CA 1
ATOM 708 C C . ALA A 1 94 ? -1.177 9.992 -7.809 1 96.25 94 ALA A C 1
ATOM 710 O O . ALA A 1 94 ? -2.146 9.43 -7.285 1 96.25 94 ALA A O 1
ATOM 711 N N . ARG A 1 95 ? 0.038 9.828 -7.371 1 97.62 95 ARG A N 1
ATOM 712 C CA . ARG A 1 95 ? 0.345 9 -6.207 1 97.62 95 ARG A CA 1
ATOM 713 C C . ARG A 1 95 ? -0.397 9.492 -4.973 1 97.62 95 ARG A C 1
ATOM 715 O O . ARG A 1 95 ? -0.837 8.688 -4.145 1 97.62 95 ARG A O 1
ATOM 722 N N . SER A 1 96 ? -0.608 10.773 -4.859 1 98.12 96 SER A N 1
ATOM 723 C CA . SER A 1 96 ? -1.284 11.352 -3.705 1 98.12 96 SER A CA 1
ATOM 724 C C . SER A 1 96 ? -2.723 10.859 -3.602 1 98.12 96 SER A C 1
ATOM 726 O O . SER A 1 96 ? -3.252 10.695 -2.5 1 98.12 96 SER A O 1
ATOM 728 N N . ALA A 1 97 ? -3.342 10.625 -4.734 1 97.25 97 ALA A N 1
ATOM 729 C CA . ALA A 1 97 ? -4.707 10.102 -4.727 1 97.25 97 ALA A CA 1
ATOM 730 C C . ALA A 1 97 ? -4.758 8.711 -4.109 1 97.25 97 ALA A C 1
ATOM 732 O O . ALA A 1 97 ? -5.637 8.414 -3.297 1 97.25 97 ALA A O 1
ATOM 733 N N . VAL A 1 98 ? -3.787 7.855 -4.434 1 97.69 98 VAL A N 1
ATOM 734 C CA . VAL A 1 98 ? -3.717 6.516 -3.863 1 97.69 98 VAL A CA 1
ATOM 735 C C . VAL A 1 98 ? -3.463 6.605 -2.361 1 97.69 98 VAL A C 1
ATOM 737 O O . VAL A 1 98 ? -4.082 5.883 -1.576 1 97.69 98 VAL A O 1
ATOM 740 N N . LEU A 1 99 ? -2.588 7.52 -1.989 1 98.38 99 LEU A N 1
ATOM 741 C CA . LEU A 1 99 ? -2.205 7.707 -0.594 1 98.38 99 LEU A CA 1
ATOM 742 C C . LEU A 1 99 ? -3.418 8.055 0.262 1 98.38 99 LEU A C 1
ATOM 744 O O . LEU A 1 99 ? -3.746 7.328 1.204 1 98.38 99 LEU A O 1
ATOM 748 N N . VAL A 1 100 ? -4.137 9.086 -0.096 1 97.88 100 VAL A N 1
ATOM 749 C CA . VAL A 1 100 ? -5.18 9.578 0.794 1 97.88 100 VAL A CA 1
ATOM 750 C C . VAL A 1 100 ? -6.402 8.672 0.71 1 97.88 100 VAL A C 1
ATOM 752 O O . VAL A 1 100 ? -7.129 8.5 1.694 1 97.88 100 VAL A O 1
ATOM 755 N N . ARG A 1 101 ? -6.625 8.031 -0.446 1 95.88 101 ARG A N 1
ATOM 756 C CA . ARG A 1 101 ? -7.75 7.117 -0.616 1 95.88 101 ARG A CA 1
ATOM 757 C C . ARG A 1 101 ? -7.594 5.883 0.266 1 95.88 101 ARG A C 1
ATOM 759 O O . ARG A 1 101 ? -8.57 5.199 0.569 1 95.88 101 ARG A O 1
ATOM 766 N N . SER A 1 102 ? -6.383 5.609 0.734 1 96 102 SER A N 1
ATOM 767 C CA . SER A 1 102 ? -6.082 4.418 1.523 1 96 102 SER A CA 1
ATOM 768 C C . SER A 1 102 ? -6.203 4.699 3.018 1 96 102 SER A C 1
ATOM 770 O O . SER A 1 102 ? -5.91 3.834 3.844 1 96 102 SER A O 1
ATOM 772 N N . CYS A 1 103 ? -6.645 5.879 3.389 1 96.56 103 CYS A N 1
ATOM 773 C CA . CYS A 1 103 ? -6.574 6.266 4.793 1 96.56 103 CYS A CA 1
ATOM 774 C C . CYS A 1 103 ? -7.953 6.625 5.332 1 96.56 103 CYS A C 1
ATOM 776 O O . CYS A 1 103 ? -8.828 7.055 4.574 1 96.56 103 CYS A O 1
ATOM 778 N N . ASP A 1 104 ? -8.109 6.375 6.594 1 96.19 104 ASP A N 1
ATOM 779 C CA . ASP A 1 104 ? -9.344 6.719 7.293 1 96.19 104 ASP A CA 1
ATOM 780 C C . ASP A 1 104 ? -9.352 8.195 7.695 1 96.19 104 ASP A C 1
ATOM 782 O O . ASP A 1 104 ? -10.414 8.766 7.926 1 96.19 104 ASP A O 1
ATOM 786 N N . VAL A 1 105 ? -8.195 8.781 7.797 1 98.25 105 VAL A N 1
ATOM 787 C CA . VAL A 1 105 ? -8 10.172 8.18 1 98.25 105 VAL A CA 1
ATOM 788 C C . VAL A 1 105 ? -6.633 10.648 7.699 1 98.25 105 VAL A C 1
ATOM 790 O O . VAL A 1 105 ? -5.688 9.867 7.609 1 98.25 105 VAL A O 1
ATOM 79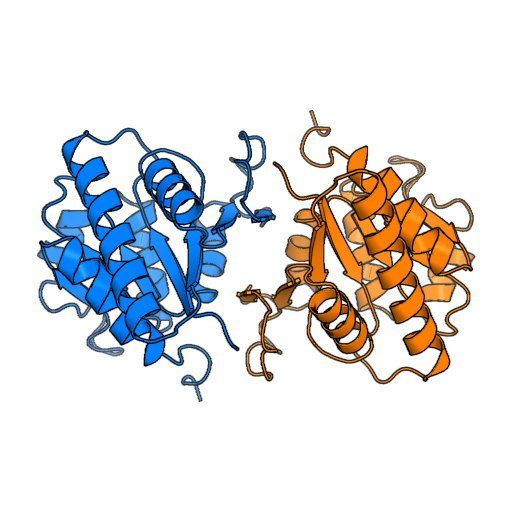3 N N . VAL A 1 106 ? -6.566 11.93 7.336 1 98.75 106 VAL A N 1
ATOM 794 C CA . VAL A 1 106 ? -5.309 12.555 6.934 1 98.75 106 VAL A CA 1
ATOM 795 C C . VAL A 1 106 ? -4.926 13.641 7.938 1 98.75 106 VAL A C 1
ATOM 797 O O . VAL A 1 106 ? -5.762 14.461 8.312 1 98.75 106 VAL A O 1
ATOM 800 N N . ILE A 1 107 ? -3.709 13.578 8.391 1 98.94 107 ILE A N 1
ATOM 801 C CA . ILE A 1 107 ? -3.158 14.656 9.195 1 98.94 107 ILE A CA 1
ATOM 802 C C . ILE A 1 107 ? -2.217 15.508 8.352 1 98.94 107 ILE A C 1
ATOM 804 O O . ILE A 1 107 ? -1.264 14.992 7.762 1 98.94 107 ILE A O 1
ATOM 808 N N . VAL A 1 108 ? -2.504 16.766 8.297 1 98.81 108 VAL A N 1
ATOM 809 C CA . VAL A 1 108 ? -1.55 17.719 7.75 1 98.81 108 VAL A CA 1
ATOM 810 C C . VAL A 1 108 ? -0.613 18.203 8.852 1 98.81 108 VAL A C 1
ATOM 812 O O . VAL A 1 108 ? -1.041 18.906 9.773 1 98.81 108 VAL A O 1
ATOM 815 N N . ALA A 1 109 ? 0.651 17.875 8.75 1 98.62 109 ALA A N 1
ATOM 816 C CA . ALA A 1 109 ? 1.621 18.203 9.789 1 98.62 109 ALA A CA 1
ATOM 817 C C . ALA A 1 109 ? 2.564 19.312 9.328 1 98.62 109 ALA A C 1
ATOM 819 O O . ALA A 1 109 ? 3.709 19.391 9.781 1 98.62 109 ALA A O 1
ATOM 820 N N . GLY A 1 110 ? 2.074 20.156 8.375 1 97.94 110 GLY A N 1
ATOM 821 C CA . GLY A 1 110 ? 2.881 21.234 7.809 1 97.94 110 GLY A CA 1
ATOM 822 C C . GLY A 1 110 ? 3.549 20.844 6.504 1 97.94 110 GLY A C 1
ATOM 823 O O . GLY A 1 110 ? 4.012 19.719 6.348 1 97.94 110 GLY A O 1
ATOM 824 N N . GLY A 1 111 ? 3.486 21.734 5.59 1 97.88 111 GLY A N 1
ATOM 825 C CA . GLY A 1 111 ? 4.121 21.469 4.309 1 97.88 111 GLY A CA 1
ATOM 826 C C . GLY A 1 111 ? 3.889 22.562 3.285 1 97.88 111 GLY A C 1
ATOM 827 O O . GLY A 1 111 ? 3.834 23.75 3.635 1 97.88 111 GLY A O 1
ATOM 828 N N . ALA A 1 112 ? 3.973 22.125 2.053 1 97.25 112 ALA A N 1
ATOM 829 C CA . ALA A 1 112 ? 3.816 23.062 0.947 1 97.25 112 ALA A CA 1
ATOM 8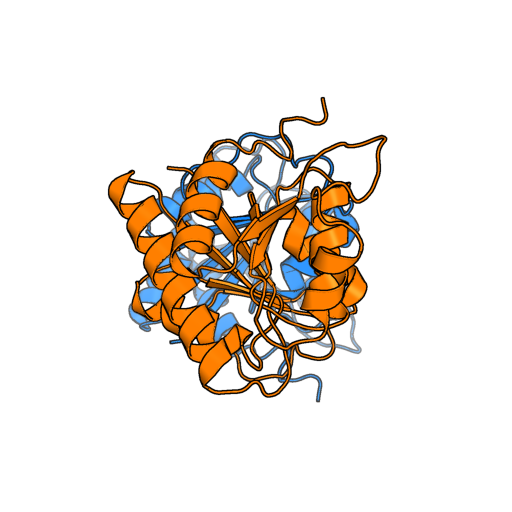30 C C . ALA A 1 112 ? 2.752 22.594 -0.036 1 97.25 112 ALA A C 1
ATOM 832 O O . ALA A 1 112 ? 1.651 22.203 0.369 1 97.25 112 ALA A O 1
ATOM 833 N N . SER A 1 113 ? 3.002 22.703 -1.344 1 97.19 113 SER A N 1
ATOM 834 C CA . SER A 1 113 ? 1.985 22.438 -2.355 1 97.19 113 SER A CA 1
ATOM 835 C C . SER A 1 113 ? 1.56 20.969 -2.342 1 97.19 113 SER A C 1
ATOM 837 O O . SER A 1 113 ? 0.378 20.656 -2.508 1 97.19 113 SER A O 1
ATOM 839 N N . GLY A 1 114 ? 2.48 20 -2.16 1 97.19 114 GLY A N 1
ATOM 840 C CA . GLY A 1 114 ? 2.133 18.594 -2.09 1 97.19 114 GLY A CA 1
ATOM 841 C C . GLY A 1 114 ? 1.229 18.266 -0.917 1 97.19 114 GLY A C 1
ATOM 842 O O . GLY A 1 114 ? 0.247 17.531 -1.071 1 97.19 114 GLY A O 1
ATOM 843 N N . THR A 1 115 ? 1.565 18.859 0.164 1 98.06 115 THR A N 1
ATOM 844 C CA . THR A 1 115 ? 0.783 18.641 1.377 1 98.06 115 THR A CA 1
ATOM 845 C C . THR A 1 115 ? -0.625 19.203 1.216 1 98.06 115 THR A C 1
ATOM 847 O O . THR A 1 115 ? -1.608 18.547 1.556 1 98.06 115 THR A O 1
ATOM 850 N N . MET A 1 116 ? -0.693 20.328 0.642 1 98.19 116 MET A N 1
ATOM 851 C CA . MET A 1 116 ? -1.994 20.953 0.424 1 98.19 116 MET A CA 1
ATOM 852 C C . MET A 1 116 ? -2.82 20.156 -0.579 1 98.19 116 MET A C 1
ATOM 854 O O . MET A 1 116 ? -4.035 20.016 -0.416 1 98.19 116 MET A O 1
ATOM 858 N N . LEU A 1 117 ? -2.189 19.688 -1.561 1 98.38 117 LEU A N 1
ATOM 859 C CA . LEU A 1 117 ? -2.871 18.828 -2.527 1 98.38 117 LEU A CA 1
ATOM 860 C C . LEU A 1 117 ? -3.471 17.609 -1.845 1 98.38 117 LEU A C 1
ATOM 862 O O . LEU A 1 117 ? -4.625 17.25 -2.094 1 98.38 117 LEU A O 1
ATOM 866 N N . GLU A 1 118 ? -2.727 16.953 -0.974 1 98.69 118 GLU A N 1
ATOM 867 C CA . GLU A 1 118 ? -3.205 15.773 -0.263 1 98.69 118 GLU A CA 1
ATOM 868 C C . GLU A 1 118 ? -4.391 16.109 0.637 1 98.69 118 GLU A C 1
ATOM 870 O O . GLU A 1 118 ? -5.355 15.352 0.713 1 98.69 118 GLU A O 1
ATOM 875 N N . ALA A 1 119 ? -4.336 17.25 1.238 1 98.5 119 ALA A N 1
ATOM 876 C CA . ALA A 1 119 ? -5.453 17.703 2.062 1 98.5 119 ALA A CA 1
ATOM 877 C C . ALA A 1 119 ? -6.715 17.875 1.223 1 98.5 119 ALA A C 1
ATOM 879 O O . ALA A 1 119 ? -7.789 17.406 1.596 1 98.5 119 ALA A O 1
ATOM 880 N N . LEU A 1 120 ? -6.586 18.547 0.109 1 98.06 120 LEU A N 1
ATOM 881 C CA . LEU A 1 120 ? -7.723 18.828 -0.762 1 98.06 120 LEU A CA 1
ATOM 882 C C . LEU A 1 120 ? -8.273 17.547 -1.363 1 98.06 120 LEU A C 1
ATOM 884 O O . LEU A 1 120 ? -9.492 17.359 -1.456 1 98.06 120 LEU A O 1
ATOM 888 N N . ALA A 1 121 ? -7.391 16.672 -1.74 1 97.75 121 ALA A N 1
ATOM 889 C CA . ALA A 1 121 ? -7.816 15.391 -2.309 1 97.75 121 ALA A CA 1
ATOM 890 C C . ALA A 1 121 ? -8.594 14.57 -1.286 1 97.75 121 ALA A C 1
ATOM 892 O O . ALA A 1 121 ? -9.656 14.023 -1.599 1 97.75 121 ALA A O 1
ATOM 893 N N . ALA A 1 122 ? -8.07 14.5 -0.101 1 97.62 122 ALA A N 1
ATOM 894 C CA . ALA A 1 122 ? -8.758 13.773 0.964 1 97.62 122 ALA A CA 1
ATOM 895 C C . ALA A 1 122 ? -10.141 14.367 1.229 1 97.62 122 ALA A C 1
ATOM 897 O O . ALA A 1 122 ? -11.141 13.641 1.245 1 97.62 122 ALA A O 1
ATOM 898 N N . TYR A 1 123 ? -10.164 15.656 1.336 1 96.94 123 TYR A N 1
ATOM 899 C CA . TYR A 1 123 ? -11.414 16.375 1.543 1 96.94 123 TYR A CA 1
ATOM 900 C C . TYR A 1 123 ? -12.422 16.047 0.446 1 96.94 123 TYR A C 1
ATOM 902 O O . TYR A 1 123 ? -13.586 15.75 0.73 1 96.94 123 TYR A O 1
ATOM 910 N N . GLY A 1 124 ? -11.961 16.047 -0.723 1 96.12 124 GLY A N 1
ATOM 911 C CA . GLY A 1 124 ? -12.82 15.844 -1.879 1 96.12 124 GLY A CA 1
ATOM 912 C C . GLY A 1 124 ? -13.484 14.484 -1.898 1 96.12 124 GLY A C 1
ATOM 913 O O . GLY A 1 124 ? -14.562 14.32 -2.48 1 96.12 124 GLY A O 1
ATOM 914 N N . ILE A 1 125 ? -12.914 13.5 -1.21 1 93.88 125 ILE A N 1
ATOM 915 C CA . ILE A 1 125 ? -13.469 12.156 -1.26 1 93.88 125 ILE A CA 1
ATOM 916 C C . ILE A 1 125 ? -14.07 11.797 0.099 1 93.88 125 ILE A C 1
ATOM 918 O O . ILE A 1 125 ? -14.375 10.625 0.362 1 93.88 125 ILE A O 1
ATOM 922 N N . GLY A 1 126 ? -14.109 12.742 0.946 1 94.19 126 GLY A N 1
ATOM 923 C CA . GLY A 1 126 ? -14.82 12.57 2.201 1 94.19 126 GLY A CA 1
ATOM 924 C C . GLY A 1 126 ? -13.945 12.008 3.309 1 94.19 126 GLY A C 1
ATOM 925 O O . GLY A 1 126 ? -14.445 11.617 4.363 1 94.19 126 GLY A O 1
ATOM 926 N N . VAL A 1 127 ? -12.656 11.906 3.119 1 96.5 127 VAL A N 1
ATOM 927 C CA . VAL A 1 127 ? -11.734 11.547 4.191 1 96.5 127 VAL A CA 1
ATOM 928 C C . VAL A 1 127 ? -11.484 12.758 5.082 1 96.5 127 VAL A C 1
ATOM 930 O O . VAL A 1 127 ? -11.039 13.805 4.602 1 96.5 127 VAL A O 1
ATOM 933 N N . PRO A 1 128 ? -11.734 12.633 6.355 1 97.94 128 PRO A N 1
ATOM 934 C CA . PRO A 1 128 ? -11.523 13.789 7.219 1 97.94 128 PRO A CA 1
ATOM 935 C C . PRO A 1 128 ? -10.047 14.188 7.324 1 97.94 128 PRO A C 1
ATOM 937 O O . PRO A 1 128 ? -9.172 13.32 7.281 1 97.94 128 PRO A O 1
ATOM 940 N N . VAL A 1 129 ? -9.898 15.523 7.5 1 98.5 129 VAL A N 1
ATOM 941 C CA . VAL A 1 129 ? -8.547 16.078 7.559 1 98.5 129 VAL A CA 1
ATOM 942 C C . VAL A 1 129 ? -8.352 16.812 8.883 1 98.5 129 VAL A C 1
ATOM 944 O O . VAL A 1 129 ? -9.133 17.719 9.219 1 98.5 129 VAL A O 1
ATOM 947 N N . VAL A 1 130 ? -7.379 16.406 9.641 1 98.88 130 VAL A N 1
ATOM 948 C CA . VAL A 1 130 ? -6.902 17.188 10.781 1 98.88 130 VAL A CA 1
ATOM 949 C C . VAL A 1 130 ? -5.703 18.031 10.359 1 98.88 130 VAL A C 1
ATOM 951 O O . VAL A 1 130 ? -4.719 17.5 9.828 1 98.88 130 VAL A O 1
ATOM 954 N N . TYR A 1 131 ? -5.773 19.281 10.648 1 98.81 131 TYR A N 1
ATOM 955 C CA . TYR A 1 131 ? -4.82 20.234 10.078 1 98.81 131 TYR A CA 1
ATOM 956 C C . TYR A 1 131 ? -4.074 20.984 11.18 1 98.81 131 TYR A C 1
ATOM 958 O O . TYR A 1 131 ? -4.648 21.828 11.859 1 98.81 131 TYR A O 1
ATOM 966 N N . LEU A 1 132 ? -2.766 20.656 11.336 1 98.81 132 LEU A N 1
ATOM 967 C CA . LEU A 1 132 ? -1.912 21.391 12.266 1 98.81 132 LEU A CA 1
ATOM 968 C C . LEU A 1 132 ? -1.527 22.75 11.688 1 98.81 132 LEU A C 1
ATOM 970 O O . LEU A 1 132 ? -0.89 22.828 10.633 1 98.81 132 LEU A O 1
ATOM 974 N N . THR A 1 133 ? -1.907 23.781 12.391 1 98.12 133 THR A N 1
ATOM 975 C CA . THR A 1 133 ? -1.61 25.141 11.945 1 98.12 133 THR A CA 1
ATOM 976 C C . THR A 1 133 ? -0.482 25.75 12.773 1 98.12 133 THR A C 1
ATOM 978 O O . THR A 1 133 ? -0.024 25.141 13.742 1 98.12 133 THR A O 1
ATOM 981 N N . GLY A 1 134 ? 0.016 26.859 12.344 1 97.06 134 GLY A N 1
ATOM 982 C CA . GLY A 1 134 ? 1.084 27.547 13.055 1 97.06 134 GLY A CA 1
ATOM 983 C C . GLY A 1 134 ? 2.436 26.875 12.883 1 97.06 134 GLY A C 1
ATOM 984 O O . GLY A 1 134 ? 3.262 26.891 13.797 1 97.06 134 GLY A O 1
ATOM 985 N N . THR A 1 135 ? 2.691 26.156 11.797 1 97.12 135 THR A N 1
ATOM 986 C CA . THR A 1 135 ? 3.943 25.453 11.555 1 97.12 135 THR A CA 1
ATOM 987 C C . THR A 1 135 ? 4.996 26.391 10.984 1 97.12 135 THR A C 1
ATOM 989 O O . THR A 1 135 ? 6.191 26.109 11.047 1 97.12 135 THR A O 1
ATOM 992 N N . GLY A 1 136 ? 4.516 27.484 10.391 1 96.56 136 GLY A N 1
ATOM 993 C CA . GLY A 1 136 ? 5.41 28.391 9.703 1 96.56 136 GLY A CA 1
ATOM 994 C C . GLY A 1 136 ? 5.699 27.984 8.273 1 96.56 136 GLY A C 1
ATOM 995 O O . GLY A 1 136 ? 6.488 28.641 7.582 1 96.56 136 GLY A O 1
ATOM 996 N N . LEU A 1 137 ? 5.062 26.953 7.809 1 97.69 137 LEU A N 1
ATOM 997 C CA . LEU A 1 137 ? 5.262 26.469 6.449 1 97.69 137 LEU A CA 1
ATOM 998 C C . LEU A 1 137 ? 4.137 26.938 5.531 1 97.69 137 LEU A C 1
ATOM 1000 O O . LEU A 1 137 ? 3.1 27.406 6.004 1 97.69 137 LEU A O 1
ATOM 1004 N N . PRO A 1 138 ? 4.207 26.812 4.211 1 97.31 138 PRO A N 1
ATOM 1005 C CA . PRO A 1 138 ? 3.23 27.344 3.256 1 97.31 138 PRO A CA 1
ATOM 1006 C C . PRO A 1 138 ? 1.829 26.781 3.471 1 97.31 138 PRO A C 1
ATOM 1008 O O . PRO A 1 138 ? 0.835 27.453 3.209 1 97.31 138 PRO A O 1
ATOM 1011 N N . SER A 1 139 ? 1.722 25.625 3.996 1 97.69 139 SER A N 1
ATOM 1012 C CA . SER A 1 139 ? 0.414 25 4.184 1 97.69 139 SER A CA 1
ATOM 1013 C C . SER A 1 139 ? -0.439 25.797 5.168 1 97.69 139 SER A C 1
ATOM 1015 O O . SER A 1 139 ? -1.667 25.688 5.16 1 97.69 139 SER A O 1
ATOM 1017 N N . ASP A 1 140 ? 0.18 26.578 6.012 1 98 140 ASP A N 1
ATOM 1018 C CA . ASP A 1 140 ? -0.559 27.391 6.969 1 98 140 ASP A CA 1
ATOM 1019 C C . ASP A 1 140 ? -1.516 28.344 6.258 1 98 140 ASP A C 1
ATOM 1021 O O . ASP A 1 140 ? -2.582 28.672 6.785 1 98 140 ASP A O 1
ATOM 1025 N N . LYS A 1 141 ? -1.2 28.688 5.07 1 97.5 141 LYS A N 1
ATOM 1026 C CA . LYS A 1 141 ? -1.987 29.672 4.336 1 97.5 141 LYS A CA 1
ATOM 1027 C C . LYS A 1 141 ? -3.348 29.094 3.938 1 97.5 141 LYS A C 1
ATOM 1029 O O . LYS A 1 141 ? -4.324 29.844 3.824 1 97.5 141 LYS A O 1
ATOM 1034 N N . LEU A 1 142 ? -3.436 27.781 3.736 1 96.75 142 LEU A N 1
ATOM 1035 C CA . LEU A 1 142 ? -4.707 27.172 3.383 1 96.75 142 LEU A CA 1
ATOM 1036 C C . LEU A 1 142 ? -5.715 27.312 4.516 1 96.75 142 LEU A C 1
ATOM 1038 O O . LEU A 1 142 ? -6.898 27.562 4.273 1 96.75 142 LEU A O 1
ATOM 1042 N N . SER A 1 143 ? -5.211 27.125 5.723 1 94.88 143 SER A N 1
ATOM 1043 C CA . SER A 1 143 ? -6.094 27.297 6.871 1 94.88 143 SER A CA 1
ATOM 1044 C C . SER A 1 143 ? -6.551 28.734 7.02 1 94.88 143 SER A C 1
ATOM 1046 O O . SER A 1 143 ? -7.652 29 7.512 1 94.88 143 SER A O 1
ATOM 1048 N N . GLU A 1 144 ? -5.754 29.672 6.617 1 96.31 144 GLU A N 1
ATOM 1049 C CA . GLU A 1 144 ? -6.129 31.078 6.629 1 96.31 144 GLU A CA 1
ATOM 1050 C C . GLU A 1 144 ? -7.199 31.375 5.582 1 96.31 144 GLU A C 1
ATOM 1052 O O . GLU A 1 144 ? -8.125 32.156 5.832 1 96.31 144 GLU A O 1
ATOM 1057 N N . ALA A 1 145 ? -7.07 30.797 4.492 1 96.75 145 ALA A N 1
ATOM 1058 C CA . ALA A 1 145 ? -7.988 31.031 3.383 1 96.75 145 ALA A CA 1
ATOM 1059 C C . ALA A 1 145 ? -9.352 30.391 3.66 1 96.75 145 ALA A C 1
ATOM 1061 O O . ALA A 1 145 ? -10.383 30.922 3.225 1 96.75 145 ALA A O 1
ATOM 1062 N N . TYR A 1 146 ? -9.359 29.266 4.363 1 97.5 146 TYR A N 1
ATOM 1063 C CA . TYR A 1 146 ? -10.578 28.531 4.668 1 97.5 146 TYR A CA 1
ATOM 1064 C C . TYR A 1 146 ? -10.688 28.25 6.164 1 97.5 146 TYR A C 1
ATOM 1066 O O . TYR A 1 146 ? -10.648 27.078 6.586 1 97.5 146 TYR A O 1
ATOM 1074 N N . PRO A 1 147 ? -10.945 29.234 6.922 1 96.06 147 PRO A N 1
ATOM 1075 C CA . PRO A 1 147 ? -10.844 29.109 8.375 1 96.06 147 PRO A CA 1
ATOM 1076 C C . PRO A 1 147 ? -11.93 28.203 8.961 1 96.06 147 PRO A C 1
ATOM 1078 O O . PRO A 1 147 ? -11.789 27.703 10.086 1 96.06 147 PRO A O 1
ATOM 1081 N N . ASN A 1 148 ? -12.984 27.875 8.266 1 96.5 148 ASN A N 1
ATOM 1082 C CA . ASN A 1 148 ? -14.086 27.078 8.812 1 96.5 148 ASN A CA 1
ATOM 1083 C C . ASN A 1 148 ? -13.938 25.609 8.453 1 96.5 148 ASN A C 1
ATOM 1085 O O . ASN A 1 148 ? -14.781 24.797 8.828 1 96.5 148 ASN A O 1
ATOM 1089 N N . GLY A 1 149 ? -12.883 25.328 7.668 1 97.5 149 GLY A N 1
ATOM 1090 C CA . GLY A 1 149 ? -12.625 23.953 7.309 1 97.5 149 GLY A CA 1
ATOM 1091 C C . GLY A 1 149 ? -13.5 23.469 6.164 1 97.5 149 GLY A C 1
ATOM 1092 O O . GLY A 1 149 ? -13.688 22.25 5.992 1 97.5 149 GLY A O 1
ATOM 1093 N N . VAL A 1 150 ? -14.148 24.422 5.465 1 97.81 150 VAL A N 1
ATOM 1094 C CA . VAL A 1 150 ? -14.984 24.141 4.305 1 97.81 150 VAL A CA 1
ATOM 1095 C C . VAL A 1 150 ? -14.289 24.625 3.033 1 97.81 150 VAL A C 1
ATOM 1097 O O . VAL A 1 150 ? -14.219 25.828 2.77 1 97.81 150 VAL A O 1
ATOM 1100 N N . PHE A 1 151 ? -13.773 23.625 2.287 1 96.69 151 PHE A N 1
ATOM 1101 C CA . PHE A 1 151 ? -13.117 23.969 1.031 1 96.69 151 PHE A CA 1
ATOM 1102 C C . PHE A 1 151 ? -14.141 24.141 -0.085 1 96.69 151 PHE A C 1
ATOM 1104 O O . PHE A 1 151 ? -13.914 24.891 -1.033 1 96.69 151 PHE A O 1
ATOM 1111 N N . ASP A 1 152 ? -15.188 23.438 -0.022 1 96.38 152 ASP A N 1
ATOM 1112 C CA . ASP A 1 152 ? -16.281 23.375 -0.982 1 96.38 152 ASP A CA 1
ATOM 1113 C C . ASP A 1 152 ? -17.625 23.281 -0.27 1 96.38 152 ASP A C 1
ATOM 1115 O O . ASP A 1 152 ? -17.938 22.266 0.363 1 96.38 152 ASP A O 1
ATOM 1119 N N . GLU A 1 153 ? -18.469 24.109 -0.48 1 94.94 153 GLU A N 1
ATOM 1120 C CA . GLU A 1 153 ? -19.75 24.172 0.225 1 94.94 153 GLU A CA 1
ATOM 1121 C C . GLU A 1 153 ? -20.609 22.953 -0.088 1 94.94 153 GLU A C 1
ATOM 1123 O O . GLU A 1 153 ? -21.453 22.562 0.712 1 94.94 153 GLU A O 1
ATOM 1128 N N . ARG A 1 154 ? -20.562 22.359 -1.224 1 94.25 154 ARG A N 1
ATOM 1129 C CA . ARG A 1 154 ? -21.328 21.172 -1.597 1 94.25 154 ARG A CA 1
ATOM 1130 C C . ARG A 1 154 ? -20.969 19.984 -0.7 1 94.25 154 ARG A C 1
ATOM 1132 O O . ARG A 1 154 ? -21.797 19.109 -0.477 1 94.25 154 ARG A O 1
ATOM 1139 N N . ILE A 1 155 ? -19.797 19.984 -0.081 1 92.81 155 ILE A N 1
ATOM 1140 C CA . ILE A 1 155 ? -19.312 18.891 0.738 1 92.81 155 ILE A CA 1
ATOM 1141 C C . ILE A 1 155 ? -19.469 19.234 2.217 1 92.81 155 ILE A C 1
ATOM 1143 O O . ILE A 1 155 ? -19.844 18.375 3.021 1 92.81 155 ILE A O 1
ATOM 1147 N N . GLY A 1 156 ? -19.281 20.406 2.51 1 96.06 156 GLY A N 1
ATOM 1148 C CA . GLY A 1 156 ? -19.391 20.844 3.895 1 96.06 156 GLY A CA 1
ATOM 1149 C C . GLY A 1 156 ? -18.078 20.703 4.664 1 96.06 156 GLY A C 1
ATOM 1150 O O . GLY A 1 156 ? -17 20.688 4.066 1 96.06 156 GLY A O 1
ATOM 1151 N N . ARG A 1 157 ? -18.172 20.75 6.023 1 95.62 157 ARG A N 1
ATOM 1152 C CA . ARG A 1 157 ? -16.969 20.734 6.844 1 95.62 157 ARG A CA 1
ATOM 1153 C C . ARG A 1 157 ? -16.281 19.375 6.785 1 95.62 157 ARG A C 1
ATOM 1155 O O . ARG A 1 157 ? -16.922 18.344 6.988 1 95.62 157 ARG A O 1
ATOM 1162 N N . GLY A 1 158 ? -14.992 19.406 6.453 1 96.44 158 GLY A N 1
ATOM 1163 C CA . GLY A 1 158 ? -14.211 18.188 6.414 1 96.44 158 GLY A CA 1
ATOM 1164 C C . GLY A 1 158 ? -12.797 18.359 6.938 1 96.44 158 GLY A C 1
ATOM 1165 O O . GLY A 1 158 ? -12.039 17.406 7.031 1 96.44 158 GLY A O 1
ATOM 1166 N N . VAL A 1 159 ? -12.477 19.625 7.285 1 98.44 159 VAL A N 1
ATOM 1167 C CA . VAL A 1 159 ? -11.133 19.953 7.773 1 98.44 159 VAL A CA 1
ATOM 1168 C C . VAL A 1 159 ? -11.227 20.547 9.18 1 98.44 159 VAL A C 1
ATOM 1170 O O . VAL A 1 159 ? -12.023 21.453 9.422 1 98.44 159 VAL A O 1
ATOM 1173 N N . TYR A 1 160 ? -10.375 20.047 10.039 1 98.69 160 TYR A N 1
ATOM 1174 C CA . TYR A 1 160 ? -10.352 20.438 11.438 1 98.69 160 TYR A CA 1
ATOM 1175 C C . TYR A 1 160 ? -8.984 20.969 11.836 1 98.69 160 TYR A C 1
ATOM 1177 O O . TYR A 1 160 ? -7.992 20.234 11.828 1 98.69 160 TYR A O 1
ATOM 1185 N N . TYR A 1 161 ? -9 22.219 12.258 1 98.62 161 TYR A N 1
ATOM 1186 C CA . TYR A 1 161 ? -7.742 22.906 12.508 1 98.62 161 TYR A CA 1
ATOM 1187 C C . TYR A 1 161 ? -7.395 22.891 13.992 1 98.62 161 TYR A C 1
ATOM 1189 O O . TYR A 1 161 ? -8.281 22.953 14.844 1 98.62 161 TYR A O 1
ATOM 1197 N N . THR A 1 162 ? -6.148 22.812 14.312 1 98.75 162 THR A N 1
ATOM 1198 C CA . THR A 1 162 ? -5.621 23.031 15.656 1 98.75 162 THR A CA 1
ATOM 1199 C C . THR A 1 162 ? -4.16 23.469 15.594 1 98.75 162 THR A C 1
ATOM 1201 O O . THR A 1 162 ? -3.43 23.078 14.68 1 98.75 162 THR A O 1
ATOM 1204 N N . ARG A 1 163 ? -3.711 24.234 16.562 1 98.12 163 ARG A N 1
ATOM 1205 C CA . ARG A 1 163 ? -2.314 24.641 16.656 1 98.12 163 ARG A CA 1
ATOM 1206 C C . ARG A 1 163 ? -1.536 23.719 17.594 1 98.12 163 ARG A C 1
ATOM 1208 O O . ARG A 1 163 ? -0.309 23.797 17.672 1 98.12 163 ARG A O 1
ATOM 1215 N N . ASP A 1 164 ? -2.225 22.875 18.25 1 98.75 164 ASP A N 1
ATOM 1216 C CA . ASP A 1 164 ? -1.621 21.969 19.234 1 98.75 164 ASP A CA 1
ATOM 1217 C C . ASP A 1 164 ? -1.361 20.594 18.625 1 98.75 164 ASP A C 1
ATOM 1219 O O . ASP A 1 164 ? -2.301 19.875 18.281 1 98.75 164 ASP A O 1
ATOM 1223 N N . PRO A 1 165 ? -0.078 20.219 18.578 1 98.75 165 PRO A N 1
ATOM 1224 C CA . PRO A 1 165 ? 0.228 18.922 17.969 1 98.75 165 PRO A CA 1
ATOM 1225 C C . PRO A 1 165 ? -0.406 17.75 18.719 1 98.75 165 PRO A C 1
ATOM 1227 O O . PRO A 1 165 ? -0.836 16.781 18.094 1 98.75 165 PRO A O 1
ATOM 1230 N N . GLY A 1 166 ? -0.408 17.844 20 1 98.75 166 GLY A N 1
ATOM 1231 C CA . GLY A 1 166 ? -1.066 16.812 20.781 1 98.75 166 GLY A CA 1
ATOM 1232 C C . GLY A 1 166 ? -2.539 16.656 20.453 1 98.75 166 GLY A C 1
ATOM 1233 O O . GLY A 1 166 ? -3.025 15.547 20.234 1 98.75 166 GLY A O 1
ATOM 1234 N N . GLU A 1 167 ? -3.229 17.766 20.375 1 98.81 167 GLU A N 1
ATOM 1235 C CA . GLU A 1 167 ? -4.641 17.766 20 1 98.81 167 GLU A CA 1
ATOM 1236 C C . GLU A 1 167 ? -4.836 17.203 18.594 1 98.81 167 GLU A C 1
ATOM 1238 O O . GLU A 1 167 ? -5.816 16.5 18.328 1 98.81 167 GLU A O 1
ATOM 1243 N N . ALA A 1 168 ? -3.951 17.516 17.703 1 98.81 168 ALA A N 1
ATOM 1244 C CA . ALA A 1 168 ? -4.039 17.016 16.344 1 98.81 168 ALA A CA 1
ATOM 1245 C C . ALA A 1 168 ? -4.035 15.484 16.312 1 98.81 168 ALA A C 1
ATOM 1247 O O . ALA A 1 168 ? -4.852 14.859 15.633 1 98.81 168 ALA A O 1
ATOM 1248 N N . GLY A 1 169 ? -3.109 14.906 17.094 1 98.75 169 GLY A N 1
ATOM 1249 C CA . GLY A 1 169 ? -3.043 13.461 17.172 1 98.75 169 GLY A CA 1
ATOM 1250 C C . GLY A 1 169 ? -4.301 12.836 17.75 1 98.75 169 GLY A C 1
ATOM 1251 O O . GLY A 1 169 ? -4.805 11.844 17.219 1 98.75 169 GLY A O 1
ATOM 1252 N N . GLU A 1 170 ? -4.809 13.43 18.797 1 98.5 170 GLU A N 1
ATOM 1253 C CA . GLU A 1 170 ? -6.012 12.922 19.453 1 98.5 170 GLU A CA 1
ATOM 1254 C C . GLU A 1 170 ? -7.223 13.016 18.531 1 98.5 170 GLU A C 1
ATOM 1256 O O . GLU A 1 170 ? -8.008 12.07 18.438 1 98.5 170 GLU A O 1
ATOM 1261 N N . LEU A 1 171 ? -7.348 14.164 17.891 1 98.5 171 LEU A N 1
ATOM 1262 C CA . LEU A 1 171 ? -8.453 14.383 16.984 1 98.5 171 LEU A CA 1
ATOM 1263 C C . LEU A 1 171 ? -8.414 13.383 15.828 1 98.5 171 LEU A C 1
ATOM 1265 O O . LEU A 1 171 ? -9.461 12.875 15.406 1 98.5 171 LEU A O 1
ATOM 1269 N N . ALA A 1 172 ? -7.246 13.109 15.328 1 98.62 172 ALA A N 1
ATOM 1270 C CA . ALA A 1 172 ? -7.109 12.18 14.211 1 98.62 172 ALA A CA 1
ATOM 1271 C C . ALA A 1 172 ? -7.594 10.781 14.594 1 98.62 172 ALA A C 1
ATOM 1273 O O . ALA A 1 172 ? -8.312 10.141 13.836 1 98.62 172 ALA A O 1
ATOM 1274 N N . CYS A 1 173 ? -7.164 10.352 15.766 1 98.06 173 CYS A N 1
ATOM 1275 C CA . CYS A 1 173 ? -7.629 9.047 16.234 1 98.06 173 CYS A CA 1
ATOM 1276 C C . CYS A 1 173 ? -9.148 9.008 16.328 1 98.06 173 CYS A C 1
ATOM 1278 O O . CYS A 1 173 ? -9.781 8.07 15.836 1 98.06 173 CYS A O 1
ATOM 1280 N N . ASN A 1 174 ? -9.742 10.062 16.875 1 97.12 174 ASN A N 1
ATOM 1281 C CA . ASN A 1 174 ? -11.188 10.133 17.078 1 97.12 174 ASN A CA 1
ATOM 1282 C C . ASN A 1 174 ? -11.93 10.156 15.742 1 97.12 174 ASN A C 1
ATOM 1284 O O . ASN A 1 174 ? -12.883 9.398 15.547 1 97.12 174 ASN A O 1
ATOM 1288 N N . LEU A 1 175 ? -11.508 10.977 14.836 1 97.25 175 LEU A N 1
ATOM 1289 C CA . LEU A 1 175 ? -12.18 11.133 13.555 1 97.25 175 LEU A CA 1
ATOM 1290 C C . LEU A 1 175 ? -12.016 9.883 12.695 1 97.25 175 LEU A C 1
ATOM 1292 O O . LEU A 1 175 ? -12.953 9.461 12.016 1 97.25 175 LEU A O 1
ATOM 1296 N N . GLY A 1 176 ? -10.789 9.344 12.711 1 96.12 176 GLY A N 1
ATOM 1297 C CA . GLY A 1 176 ? -10.523 8.148 11.93 1 96.12 176 GLY A CA 1
ATOM 1298 C C . GLY A 1 176 ? -11.398 6.973 12.305 1 96.12 176 GLY A C 1
ATOM 1299 O O . GLY A 1 176 ? -11.789 6.176 11.445 1 96.12 176 GLY A O 1
ATOM 1300 N N . LEU A 1 177 ? -11.727 6.871 13.539 1 93.25 177 LEU A N 1
ATOM 1301 C CA . LEU A 1 177 ? -12.547 5.77 14.031 1 93.25 177 LEU A CA 1
ATOM 1302 C C . LEU A 1 177 ? -14 5.941 13.602 1 93.25 177 LEU A C 1
ATOM 1304 O O . LEU A 1 177 ? -14.742 4.961 13.508 1 93.25 177 LEU A O 1
ATOM 1308 N N . LYS A 1 178 ? -14.336 7.133 13.336 1 89.69 178 LYS A N 1
ATOM 1309 C CA . LYS A 1 178 ? -15.727 7.422 12.984 1 89.69 178 LYS A CA 1
ATOM 1310 C C . LYS A 1 178 ? -15.914 7.441 11.469 1 89.69 178 LYS A C 1
ATOM 1312 O O . LYS A 1 178 ? -17.047 7.395 10.984 1 89.69 178 LYS A O 1
ATOM 1317 N N . SER A 1 179 ? -14.719 7.539 10.906 1 79 179 SER A N 1
ATOM 1318 C CA . SER A 1 179 ? -14.781 7.691 9.453 1 79 179 SER A CA 1
ATOM 1319 C C . SER A 1 179 ? -14.992 6.344 8.766 1 79 179 SER A C 1
ATOM 1321 O O . SER A 1 179 ? -14.484 5.32 9.227 1 79 179 SER A O 1
ATOM 1323 N N . SER A 1 180 ? -16.031 6.301 7.902 1 64.12 180 SER A N 1
ATOM 1324 C CA . SER A 1 180 ? -16.172 5.184 6.973 1 64.12 180 SER A CA 1
ATOM 1325 C C . SER A 1 180 ? -16.109 5.66 5.527 1 64.12 180 SER A C 1
ATOM 1327 O O . SER A 1 180 ? -17.125 5.746 4.852 1 64.12 180 SER A O 1
ATOM 1329 N N . PRO A 1 181 ? -14.906 6.379 5.27 1 54.25 181 PRO A N 1
ATOM 1330 C CA . PRO A 1 181 ? -14.93 7.055 3.971 1 54.25 181 PRO A CA 1
ATOM 1331 C C . PRO A 1 181 ? -15.516 6.184 2.861 1 54.25 181 PRO A C 1
ATOM 1333 O O . PRO A 1 181 ? -16.219 6.688 1.976 1 54.25 181 PRO A O 1
ATOM 1336 N N . TRP A 1 182 ? -15.109 4.938 2.596 1 55 182 TRP A N 1
ATOM 1337 C CA . TRP A 1 182 ? -15.547 4.129 1.461 1 55 182 TRP A CA 1
ATOM 1338 C C . TRP A 1 182 ? -16.891 3.473 1.747 1 55 182 TRP A C 1
ATOM 1340 O O . TRP A 1 182 ? -17.547 2.961 0.836 1 55 182 TRP A O 1
ATOM 1350 N N . ARG A 1 183 ? -17.109 3.422 2.939 1 48.5 183 ARG A N 1
ATOM 1351 C CA . ARG A 1 183 ? -18.406 2.834 3.234 1 48.5 183 ARG A CA 1
ATOM 1352 C C . ARG A 1 183 ? -19.531 3.838 2.988 1 48.5 183 ARG A C 1
ATOM 1354 O O . ARG A 1 183 ? -20.672 3.449 2.756 1 48.5 183 ARG A O 1
ATOM 1361 N N . GLY A 1 184 ? -19.25 5.168 3.086 1 40.84 184 GLY A N 1
ATOM 1362 C CA . GLY A 1 184 ? -20.328 6.141 3.027 1 40.84 184 GLY A CA 1
ATOM 1363 C C . GLY A 1 184 ? -20.781 6.441 1.611 1 40.84 184 GLY A C 1
ATOM 1364 O O . GLY A 1 184 ? -21.75 7.191 1.408 1 40.84 184 GLY A O 1
ATOM 1365 N N . SER A 1 185 ? -19.922 6.469 0.618 1 35.78 185 SER A N 1
ATOM 1366 C CA . SER A 1 185 ? -20.516 6.91 -0.646 1 35.78 185 SER A CA 1
ATOM 1367 C C . SER A 1 185 ? -21.641 5.992 -1.083 1 35.78 185 SER A C 1
ATOM 1369 O O . SER A 1 185 ? -22.062 6.016 -2.246 1 35.78 185 SER A O 1
ATOM 1371 N N . ARG A 1 186 ? -22.266 5.391 -0.311 1 27.78 186 ARG A N 1
ATOM 1372 C CA . ARG A 1 186 ? -23.531 4.922 -0.871 1 27.78 186 ARG A CA 1
ATOM 1373 C C . ARG A 1 186 ? -24.5 6.078 -1.074 1 27.78 186 ARG A C 1
ATOM 1375 O O . ARG A 1 186 ? -24.562 7 -0.258 1 27.78 186 ARG A O 1
ATOM 1382 N N . MET B 1 1 ? 15.281 -3.582 9.742 1 71.94 1 MET B N 1
ATOM 1383 C CA . MET B 1 1 ? 15.438 -4.609 8.711 1 71.94 1 MET B CA 1
ATOM 1384 C C . MET B 1 1 ? 14.383 -4.453 7.621 1 71.94 1 MET B C 1
ATOM 1386 O O . MET B 1 1 ? 13.211 -4.207 7.914 1 71.94 1 MET B O 1
ATOM 1390 N N . ARG B 1 2 ? 14.797 -4.547 6.352 1 86.12 2 ARG B N 1
ATOM 1391 C CA . ARG B 1 2 ? 13.953 -4.406 5.172 1 86.12 2 ARG B CA 1
ATOM 1392 C C . ARG B 1 2 ? 13.07 -5.637 4.98 1 86.12 2 ARG B C 1
ATOM 1394 O O . ARG B 1 2 ? 13.523 -6.77 5.176 1 86.12 2 ARG B O 1
ATOM 1401 N N . TYR B 1 3 ? 11.852 -5.48 4.609 1 93.25 3 TYR B N 1
ATOM 1402 C CA . TYR B 1 3 ? 10.938 -6.582 4.344 1 93.25 3 TYR B CA 1
ATOM 1403 C C . TYR B 1 3 ? 11.172 -7.168 2.955 1 93.25 3 TYR B C 1
ATOM 1405 O O . TYR B 1 3 ? 11.422 -6.43 1.998 1 93.25 3 TYR B O 1
ATOM 1413 N N . LEU B 1 4 ? 11.156 -8.477 2.881 1 95.94 4 LEU B N 1
ATOM 1414 C CA . LEU B 1 4 ? 10.906 -9.102 1.588 1 95.94 4 LEU B CA 1
ATOM 1415 C C . LEU B 1 4 ? 9.422 -9.023 1.226 1 95.94 4 LEU B C 1
ATOM 1417 O O . LEU B 1 4 ? 8.578 -9.57 1.934 1 95.94 4 LEU B O 1
ATOM 1421 N N . GLN B 1 5 ? 9.102 -8.297 0.201 1 97.12 5 GLN B N 1
ATOM 1422 C CA . GLN B 1 5 ? 7.711 -8.109 -0.21 1 97.12 5 GLN B CA 1
ATOM 1423 C C . GLN B 1 5 ? 7.336 -9.07 -1.334 1 97.12 5 GLN B C 1
ATOM 1425 O O . GLN B 1 5 ? 7.852 -8.961 -2.449 1 97.12 5 GLN B O 1
ATOM 1430 N N . VAL B 1 6 ? 6.387 -9.969 -1.077 1 98.5 6 VAL B N 1
ATOM 1431 C CA . VAL B 1 6 ? 6.043 -11.055 -1.99 1 98.5 6 VAL B CA 1
ATOM 1432 C C . VAL B 1 6 ? 4.59 -10.914 -2.438 1 98.5 6 VAL B C 1
ATOM 1434 O O . VAL B 1 6 ? 3.682 -10.828 -1.606 1 98.5 6 VAL B O 1
ATOM 1437 N N . CYS B 1 7 ? 4.398 -10.875 -3.719 1 98.81 7 CYS B N 1
ATOM 1438 C CA . CYS B 1 7 ? 3.051 -10.898 -4.277 1 98.81 7 CYS B CA 1
ATOM 1439 C C . CYS B 1 7 ? 2.588 -12.328 -4.527 1 98.81 7 CYS B C 1
ATOM 1441 O O . CYS B 1 7 ? 3.344 -13.148 -5.051 1 98.81 7 CYS B O 1
ATOM 1443 N N . ILE B 1 8 ? 1.414 -12.633 -4.145 1 98.88 8 ILE B N 1
ATOM 1444 C CA . ILE B 1 8 ? 0.778 -13.891 -4.527 1 98.88 8 ILE B CA 1
ATOM 1445 C C . ILE B 1 8 ? -0.42 -13.609 -5.43 1 98.88 8 ILE B C 1
ATOM 1447 O O . ILE B 1 8 ? -1.462 -13.141 -4.961 1 98.88 8 ILE B O 1
ATOM 1451 N N . ALA B 1 9 ? -0.215 -13.867 -6.734 1 98.75 9 ALA B N 1
ATOM 1452 C CA . ALA B 1 9 ? -1.279 -13.773 -7.73 1 98.75 9 ALA B CA 1
ATOM 1453 C C . ALA B 1 9 ? -2.098 -15.055 -7.781 1 98.75 9 ALA B C 1
ATOM 1455 O O . ALA B 1 9 ? -1.56 -16.141 -8.055 1 98.75 9 ALA B O 1
ATOM 1456 N N . ALA B 1 10 ? -3.352 -14.922 -7.488 1 98 10 ALA B N 1
ATOM 1457 C CA . ALA B 1 10 ? -4.176 -16.125 -7.379 1 98 10 ALA B CA 1
ATOM 1458 C C . ALA B 1 10 ? -5.605 -15.852 -7.836 1 98 10 ALA B C 1
ATOM 1460 O O . ALA B 1 10 ? -6.066 -14.711 -7.809 1 98 10 ALA B O 1
ATOM 1461 N N . TYR B 1 11 ? -6.309 -16.875 -8.078 1 97 11 TYR B N 1
ATOM 1462 C CA . TYR B 1 11 ? -7.633 -16.859 -8.688 1 97 11 TYR B CA 1
ATOM 1463 C C . TYR B 1 11 ? -8.648 -16.188 -7.773 1 97 11 TYR B C 1
ATOM 1465 O O . TYR B 1 11 ? -8.734 -16.516 -6.586 1 97 11 TYR B O 1
ATOM 1473 N N . SER B 1 12 ? -9.391 -15.242 -8.344 1 94.19 12 SER B N 1
ATOM 1474 C CA . SER B 1 12 ? -10.375 -14.516 -7.547 1 94.19 12 SER B CA 1
ATOM 1475 C C . SER B 1 12 ? -11.703 -15.273 -7.48 1 94.19 12 SER B C 1
ATOM 1477 O O . SER B 1 12 ? -12.562 -14.953 -6.66 1 94.19 12 SER B O 1
ATOM 1479 N N . GLY B 1 13 ? -11.828 -16.234 -8.375 1 92.44 13 GLY B N 1
ATOM 1480 C CA . GLY B 1 13 ? -13.055 -17.016 -8.383 1 92.44 13 GLY B CA 1
ATOM 1481 C C . GLY B 1 13 ? -13.008 -18.219 -7.453 1 92.44 13 GLY B C 1
ATOM 1482 O O . GLY B 1 13 ? -12.109 -18.328 -6.613 1 92.44 13 GLY B O 1
ATOM 1483 N N . GLU B 1 14 ? -14.039 -19.016 -7.496 1 89.25 14 GLU B N 1
ATOM 1484 C CA . GLU B 1 14 ? -14.086 -20.25 -6.719 1 89.25 14 GLU B CA 1
ATOM 1485 C C . GLU B 1 14 ? -13.156 -21.312 -7.312 1 89.25 14 GLU B C 1
ATOM 1487 O O . GLU B 1 14 ? -13.172 -21.547 -8.523 1 89.25 14 GLU B O 1
ATOM 1492 N N . ALA B 1 15 ? -12.258 -21.672 -6.43 1 86.19 15 ALA B N 1
ATOM 1493 C CA . ALA B 1 15 ? -11.352 -22.734 -6.863 1 86.19 15 ALA B CA 1
ATOM 1494 C C . ALA B 1 15 ? -11.57 -24.016 -6.062 1 86.19 15 ALA B C 1
ATOM 1496 O O . ALA B 1 15 ? -12.18 -23.984 -4.988 1 86.19 15 ALA B O 1
ATOM 1497 N N . GLY B 1 16 ? -11.133 -25.109 -6.605 1 89.94 16 GLY B N 1
ATOM 1498 C CA . GLY B 1 16 ? -11.273 -26.391 -5.934 1 89.94 16 GLY B CA 1
ATOM 1499 C C . GLY B 1 16 ? -10.406 -26.516 -4.691 1 89.94 16 GLY B C 1
ATOM 1500 O O . GLY B 1 16 ? -9.445 -25.75 -4.523 1 89.94 16 GLY B O 1
ATOM 1501 N N . GLU B 1 17 ? -10.758 -27.453 -3.863 1 94.56 17 GLU B N 1
ATOM 1502 C CA . GLU B 1 17 ? -10.062 -27.688 -2.604 1 94.56 17 GLU B CA 1
ATOM 1503 C C . GLU B 1 17 ? -8.602 -28.062 -2.844 1 94.56 17 GLU B C 1
ATOM 1505 O O . GLU B 1 17 ? -7.73 -27.734 -2.035 1 94.56 17 GLU B O 1
ATOM 1510 N N . ASP B 1 18 ? -8.43 -28.703 -3.918 1 96.31 18 ASP B N 1
ATOM 1511 C CA . ASP B 1 18 ? -7.074 -29.156 -4.219 1 96.31 18 ASP B CA 1
ATOM 1512 C C . ASP B 1 18 ? -6.129 -27.984 -4.43 1 96.31 18 ASP B C 1
ATOM 1514 O O . ASP B 1 18 ? -5.02 -27.953 -3.889 1 96.31 18 ASP B O 1
ATOM 1518 N N . VAL B 1 19 ? -6.543 -27.031 -5.199 1 97.5 19 VAL B N 1
ATOM 1519 C CA . VAL B 1 19 ? -5.691 -25.875 -5.453 1 97.5 19 VAL B CA 1
ATOM 1520 C C . VAL B 1 19 ? -5.551 -25.047 -4.18 1 97.5 19 VAL B C 1
ATOM 1522 O O . VAL B 1 19 ? -4.484 -24.5 -3.9 1 97.5 19 VAL B O 1
ATOM 1525 N N . ALA B 1 20 ? -6.598 -24.969 -3.395 1 98.12 20 ALA B N 1
ATOM 1526 C CA . ALA B 1 20 ? -6.535 -24.266 -2.113 1 98.12 20 ALA B CA 1
ATOM 1527 C C . ALA B 1 20 ? -5.465 -24.875 -1.21 1 98.12 20 ALA B C 1
ATOM 1529 O O . ALA B 1 20 ? -4.707 -24.156 -0.56 1 98.12 20 ALA B O 1
ATOM 1530 N N . ARG B 1 21 ? -5.438 -26.156 -1.21 1 98.31 21 ARG B N 1
ATOM 1531 C CA . ARG B 1 21 ? -4.43 -26.859 -0.415 1 98.31 21 ARG B CA 1
ATOM 1532 C C . ARG B 1 21 ? -3.023 -26.531 -0.911 1 98.31 21 ARG B C 1
ATOM 1534 O O . ARG B 1 21 ? -2.102 -26.359 -0.11 1 98.31 21 ARG B O 1
ATOM 1541 N N . LYS B 1 22 ? -2.859 -26.484 -2.188 1 98.56 22 LYS B N 1
ATOM 1542 C CA . LYS B 1 22 ? -1.566 -26.125 -2.762 1 98.56 22 LYS B CA 1
ATOM 1543 C C . LYS B 1 22 ? -1.145 -24.719 -2.34 1 98.56 22 LYS B C 1
ATOM 1545 O O . LYS B 1 22 ? 0.029 -24.484 -2.049 1 98.56 22 LYS B O 1
ATOM 1550 N N . VAL B 1 23 ? -2.076 -23.797 -2.297 1 98.75 23 VAL B N 1
ATOM 1551 C CA . VAL B 1 23 ? -1.791 -22.422 -1.892 1 98.75 23 VAL B CA 1
ATOM 1552 C C . VAL B 1 23 ? -1.316 -22.391 -0.44 1 98.75 23 VAL B C 1
ATOM 1554 O O . VAL B 1 23 ? -0.349 -21.703 -0.108 1 98.75 23 VAL B O 1
ATOM 1557 N N . VAL B 1 24 ? -1.944 -23.156 0.381 1 98.81 24 VAL B N 1
ATOM 1558 C CA . VAL B 1 24 ? -1.562 -23.25 1.786 1 98.81 24 VAL B CA 1
ATOM 1559 C C . VAL B 1 24 ? -0.139 -23.781 1.904 1 98.81 24 VAL B C 1
ATOM 1561 O O . VAL B 1 24 ? 0.689 -23.219 2.621 1 98.81 24 VAL B O 1
ATOM 1564 N N . GLN B 1 25 ? 0.116 -24.828 1.16 1 98.81 25 GLN B N 1
ATOM 1565 C CA . GLN B 1 25 ? 1.444 -25.438 1.167 1 98.81 25 GLN B CA 1
ATOM 1566 C C . GLN B 1 25 ? 2.502 -24.453 0.685 1 98.81 25 GLN B C 1
ATOM 1568 O O . GLN B 1 25 ? 3.594 -24.375 1.253 1 98.81 25 GLN B O 1
ATOM 1573 N N . LEU B 1 26 ? 2.199 -23.766 -0.323 1 98.75 26 LEU B N 1
ATOM 1574 C CA . LEU B 1 26 ? 3.074 -22.75 -0.897 1 98.75 26 LEU B CA 1
ATOM 1575 C C . LEU B 1 26 ? 3.41 -21.688 0.132 1 98.75 26 LEU B C 1
ATOM 1577 O O . LEU B 1 26 ? 4.582 -21.344 0.322 1 98.75 26 LEU B O 1
ATOM 1581 N N . VAL B 1 27 ? 2.436 -21.156 0.826 1 98.88 27 VAL B N 1
ATOM 1582 C CA . VAL B 1 27 ? 2.621 -20.109 1.82 1 98.88 27 VAL B CA 1
ATOM 1583 C C . VAL B 1 27 ? 3.447 -20.641 2.988 1 98.88 27 VAL B C 1
ATOM 1585 O O . VAL B 1 27 ? 4.363 -19.969 3.467 1 98.88 27 VAL B O 1
ATOM 1588 N N . ASP B 1 28 ? 3.141 -21.891 3.428 1 98.88 28 ASP B N 1
ATOM 1589 C CA . ASP B 1 28 ? 3.904 -22.516 4.512 1 98.88 28 ASP B CA 1
ATOM 1590 C C . ASP B 1 28 ? 5.387 -22.594 4.16 1 98.88 28 ASP B C 1
ATOM 1592 O O . ASP B 1 28 ? 6.242 -22.219 4.969 1 98.88 28 ASP B O 1
ATOM 1596 N N . ALA B 1 29 ? 5.625 -23.047 2.984 1 98.88 29 ALA B N 1
ATOM 1597 C CA . ALA B 1 29 ? 7.004 -23.219 2.545 1 98.88 29 ALA B CA 1
ATOM 1598 C C . ALA B 1 29 ? 7.707 -21.859 2.4 1 98.88 29 ALA B C 1
ATOM 1600 O O . ALA B 1 29 ? 8.891 -21.734 2.736 1 98.88 29 ALA B O 1
ATOM 1601 N N . LEU B 1 30 ? 7.027 -20.875 1.83 1 98.81 30 LEU B N 1
ATOM 1602 C CA . LEU B 1 30 ? 7.562 -19.516 1.722 1 98.81 30 LEU B CA 1
ATOM 1603 C C . LEU B 1 30 ? 7.969 -18.984 3.09 1 98.81 30 LEU B C 1
ATOM 1605 O O . LEU B 1 30 ? 9.102 -18.516 3.271 1 98.81 30 LEU B O 1
ATOM 1609 N N . VAL B 1 31 ? 7.055 -19.062 4.078 1 98.75 31 VAL B N 1
ATOM 1610 C CA . VAL B 1 31 ? 7.277 -18.531 5.418 1 98.75 31 VAL B CA 1
ATOM 1611 C C . VAL B 1 31 ? 8.422 -19.281 6.09 1 98.75 31 VAL B C 1
ATOM 1613 O O . VAL B 1 31 ? 9.305 -18.672 6.695 1 98.75 31 VAL B O 1
ATOM 1616 N N . GLU B 1 32 ? 8.398 -20.594 5.938 1 98.5 32 GLU B N 1
ATOM 1617 C CA . GLU B 1 32 ? 9.438 -21.422 6.543 1 98.5 32 GLU B CA 1
ATOM 1618 C C . GLU B 1 32 ? 10.812 -21.094 5.965 1 98.5 32 GLU B C 1
ATOM 1620 O O . GLU B 1 32 ? 11.781 -20.906 6.711 1 98.5 32 GLU B O 1
ATOM 1625 N N . SER B 1 33 ? 10.898 -21.031 4.668 1 98.25 33 SER B N 1
ATOM 1626 C CA . SER B 1 33 ? 12.156 -20.75 3.998 1 98.25 33 SER B CA 1
ATOM 1627 C C . SER B 1 33 ? 12.711 -19.391 4.414 1 98.25 33 SER B C 1
ATOM 1629 O O . SER B 1 33 ? 13.906 -19.25 4.703 1 98.25 33 SER B O 1
ATOM 1631 N N . CYS B 1 34 ? 11.891 -18.375 4.434 1 97.75 34 CYS B N 1
ATOM 1632 C CA . CYS B 1 34 ? 12.312 -17.016 4.809 1 97.75 34 CYS B CA 1
ATOM 1633 C C . CYS B 1 34 ? 12.695 -16.953 6.281 1 97.75 34 CYS B C 1
ATOM 1635 O O . CYS B 1 34 ? 13.695 -16.344 6.645 1 97.75 34 CYS B O 1
ATOM 1637 N N . SER B 1 35 ? 11.875 -17.625 7.121 1 97.38 35 SER B N 1
ATOM 1638 C CA . SER B 1 35 ? 12.148 -17.641 8.555 1 97.38 35 SER B CA 1
ATOM 1639 C C . SER B 1 35 ? 13.508 -18.266 8.859 1 97.38 35 SER B C 1
ATOM 1641 O O . SER B 1 35 ? 14.258 -17.75 9.695 1 97.38 35 SER B O 1
ATOM 1643 N N . ARG B 1 36 ? 13.836 -19.328 8.227 1 96.88 36 ARG B N 1
ATOM 1644 C CA . ARG B 1 36 ? 15.109 -20.016 8.414 1 96.88 36 ARG B CA 1
ATOM 1645 C C . ARG B 1 36 ? 16.281 -19.094 8.078 1 96.88 36 ARG B C 1
ATOM 1647 O O . ARG B 1 36 ? 17.375 -19.25 8.625 1 96.88 36 ARG B O 1
ATOM 1654 N N . ARG B 1 37 ? 16.031 -18.125 7.289 1 95.19 37 ARG B N 1
ATOM 1655 C CA . ARG B 1 37 ? 17.078 -17.219 6.84 1 95.19 37 ARG B CA 1
ATOM 1656 C C . ARG B 1 37 ? 17.047 -15.898 7.613 1 95.19 37 ARG B C 1
ATOM 1658 O O . ARG B 1 37 ? 17.797 -14.977 7.32 1 95.19 37 ARG B O 1
ATOM 1665 N N . GLY B 1 38 ? 16.094 -15.734 8.477 1 95.5 38 GLY B N 1
ATOM 1666 C CA . GLY B 1 38 ? 15.945 -14.516 9.258 1 95.5 38 GLY B CA 1
ATOM 1667 C C . GLY B 1 38 ? 15.352 -13.367 8.469 1 95.5 38 GLY B C 1
ATOM 1668 O O . GLY B 1 38 ? 15.609 -12.203 8.773 1 95.5 38 GLY B O 1
ATOM 1669 N N . VAL B 1 39 ? 14.602 -13.703 7.43 1 94.75 39 VAL B N 1
ATOM 1670 C CA . VAL B 1 39 ? 14.016 -12.703 6.539 1 94.75 39 VAL B CA 1
ATOM 1671 C C . VAL B 1 39 ? 12.594 -12.383 6.98 1 94.75 39 VAL B C 1
ATOM 1673 O O . VAL B 1 39 ? 11.797 -13.289 7.242 1 94.75 39 VAL B O 1
ATOM 1676 N N . LYS B 1 40 ? 12.281 -11.086 7.137 1 94.88 40 LYS B N 1
ATOM 1677 C CA . LYS B 1 40 ? 10.914 -10.656 7.41 1 94.88 40 LYS B CA 1
ATOM 1678 C C . LYS B 1 40 ? 10.117 -10.508 6.117 1 94.88 40 LYS B C 1
ATOM 1680 O O . LYS B 1 40 ? 10.602 -9.93 5.145 1 94.88 40 LYS B O 1
ATOM 1685 N N . LEU B 1 41 ? 8.898 -11.008 6.211 1 96.31 41 LEU B N 1
ATOM 1686 C CA . LEU B 1 41 ? 8.062 -11.086 5.012 1 96.31 41 LEU B CA 1
ATOM 1687 C C . LEU B 1 41 ? 6.848 -10.18 5.137 1 96.31 41 LEU B C 1
ATOM 1689 O O . LEU B 1 41 ? 6.336 -9.969 6.234 1 96.31 41 LEU B O 1
ATOM 1693 N N . VAL B 1 42 ? 6.496 -9.641 4.008 1 97.81 42 VAL B N 1
ATOM 1694 C CA . VAL B 1 42 ? 5.168 -9.07 3.848 1 97.81 42 VAL B CA 1
ATOM 1695 C C . VAL B 1 42 ? 4.504 -9.641 2.598 1 97.81 42 VAL B C 1
ATOM 1697 O O . VAL B 1 42 ? 5.141 -9.766 1.55 1 97.81 42 VAL B O 1
ATOM 1700 N N . GLY B 1 43 ? 3.293 -10.094 2.746 1 98.44 43 GLY B N 1
ATOM 1701 C CA . GLY B 1 43 ? 2.541 -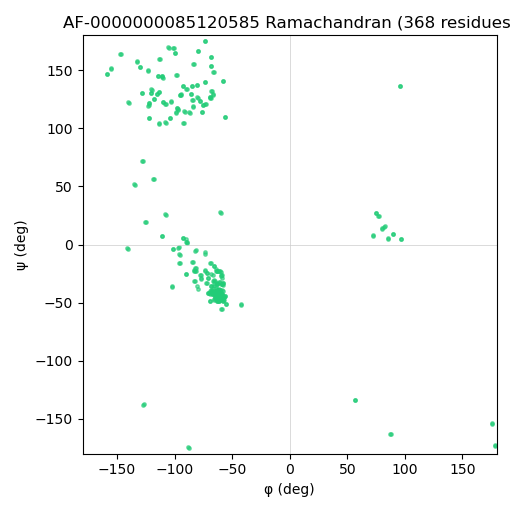10.586 1.604 1 98.44 43 GLY B CA 1
ATOM 1702 C C . GLY B 1 43 ? 1.674 -9.523 0.958 1 98.44 43 GLY B C 1
ATOM 1703 O O . GLY B 1 43 ? 1.027 -8.734 1.651 1 98.44 43 GLY B O 1
ATOM 1704 N N . PHE B 1 44 ? 1.687 -9.484 -0.339 1 98.69 44 PHE B N 1
ATOM 1705 C CA . PHE B 1 44 ? 0.839 -8.602 -1.136 1 98.69 44 PHE B CA 1
ATOM 1706 C C . PHE B 1 44 ? -0.167 -9.406 -1.947 1 98.69 44 PHE B C 1
ATOM 1708 O O . PHE B 1 44 ? 0.195 -10.398 -2.592 1 98.69 44 PHE B O 1
ATOM 1715 N N . LEU B 1 45 ? -1.387 -9.008 -1.883 1 97.81 45 LEU B N 1
ATOM 1716 C CA . LEU B 1 45 ? -2.447 -9.594 -2.693 1 97.81 45 LEU B CA 1
ATOM 1717 C C . LEU B 1 45 ? -3.254 -8.508 -3.402 1 97.81 45 LEU B C 1
ATOM 1719 O O . LEU B 1 45 ? -3.389 -7.395 -2.891 1 97.81 45 LEU B O 1
ATOM 1723 N N . GLY B 1 46 ? -3.832 -8.914 -4.562 1 96.56 46 GLY B N 1
ATOM 1724 C CA . GLY B 1 46 ? -4.57 -7.957 -5.367 1 96.56 46 GLY B CA 1
ATOM 1725 C C . GLY B 1 46 ? -6.043 -7.879 -5.008 1 96.56 46 GLY B C 1
ATOM 1726 O O . GLY B 1 46 ? -6.812 -7.176 -5.664 1 96.56 46 GLY B O 1
ATOM 1727 N N . GLY B 1 47 ? -6.449 -8.578 -4.074 1 93.5 47 GLY B N 1
ATOM 1728 C CA . GLY B 1 47 ? -7.82 -8.641 -3.604 1 93.5 47 GLY B CA 1
ATOM 1729 C C . GLY B 1 47 ? -8.016 -9.617 -2.465 1 93.5 47 GLY B C 1
ATOM 1730 O O . GLY B 1 47 ? -7.051 -10.078 -1.856 1 93.5 47 GLY B O 1
ATOM 1731 N N . TYR B 1 48 ? -9.242 -9.82 -2.107 1 93.06 48 TYR B N 1
ATOM 1732 C CA . TYR B 1 48 ? -9.594 -10.703 -1 1 93.06 48 TYR B CA 1
ATOM 1733 C C . TYR B 1 48 ? -10.758 -11.609 -1.373 1 93.06 48 TYR B C 1
ATOM 1735 O O . TYR B 1 48 ? -11.773 -11.648 -0.67 1 93.06 48 TYR B O 1
ATOM 1743 N N . ARG B 1 49 ? -10.578 -12.234 -2.449 1 93.44 49 ARG B N 1
ATOM 1744 C CA . ARG B 1 49 ? -11.547 -13.211 -2.936 1 93.44 49 ARG B CA 1
ATOM 1745 C C . ARG B 1 49 ? -10.852 -14.5 -3.377 1 93.44 49 ARG B C 1
ATOM 1747 O O . ARG B 1 49 ? -9.641 -14.516 -3.582 1 93.44 49 ARG B O 1
ATOM 1754 N N . GLY B 1 50 ? -11.648 -15.578 -3.389 1 94.75 50 GLY B N 1
ATOM 1755 C CA . GLY B 1 50 ? -11.141 -16.828 -3.918 1 94.75 50 GLY B CA 1
ATOM 1756 C C . GLY B 1 50 ? -9.883 -17.312 -3.229 1 94.75 50 GLY B C 1
ATOM 1757 O O . GLY B 1 50 ? -9.812 -17.344 -1.997 1 94.75 50 GLY B O 1
ATOM 1758 N N . LEU B 1 51 ? -8.898 -17.734 -4.043 1 97.62 51 LEU B N 1
ATOM 1759 C CA . LEU B 1 51 ? -7.656 -18.297 -3.525 1 97.62 51 LEU B CA 1
ATOM 1760 C C . LEU B 1 51 ? -6.84 -17.219 -2.809 1 97.62 51 LEU B C 1
ATOM 1762 O O . LEU B 1 51 ? -6.008 -17.531 -1.955 1 97.62 51 LEU B O 1
ATOM 1766 N N . MET B 1 52 ? -7.066 -15.992 -3.199 1 96.88 52 MET B N 1
ATOM 1767 C CA . MET B 1 52 ? -6.375 -14.906 -2.51 1 96.88 52 MET B CA 1
ATOM 1768 C C . MET B 1 52 ? -6.785 -14.844 -1.042 1 96.88 52 MET B C 1
ATOM 1770 O O . MET B 1 52 ? -5.973 -14.5 -0.18 1 96.88 52 MET B O 1
ATOM 1774 N N . ARG B 1 53 ? -8.055 -15.18 -0.729 1 95.62 53 ARG B N 1
ATOM 1775 C CA . ARG B 1 53 ? -8.492 -15.25 0.66 1 95.62 53 ARG B CA 1
ATOM 1776 C C . ARG B 1 53 ? -7.75 -16.344 1.416 1 95.62 53 ARG B C 1
ATOM 1778 O O . ARG B 1 53 ? -7.383 -16.156 2.578 1 95.62 53 ARG B O 1
ATOM 1785 N N . VAL B 1 54 ? -7.566 -17.422 0.772 1 97.19 54 VAL B N 1
ATOM 1786 C CA . VAL B 1 54 ? -6.852 -18.562 1.343 1 97.19 54 VAL B CA 1
ATOM 1787 C C . VAL B 1 54 ? -5.414 -18.156 1.667 1 97.19 54 VAL B C 1
ATOM 1789 O O . VAL B 1 54 ? -4.926 -18.406 2.771 1 97.19 54 VAL B O 1
ATOM 1792 N N . ALA B 1 55 ? -4.75 -17.531 0.724 1 98.06 55 ALA B N 1
ATOM 1793 C CA . ALA B 1 55 ? -3.373 -17.078 0.912 1 98.06 55 ALA B CA 1
ATOM 1794 C C . ALA B 1 55 ? -3.273 -16.078 2.053 1 98.06 55 ALA B C 1
ATOM 1796 O O . ALA B 1 55 ? -2.414 -16.203 2.928 1 98.06 55 ALA B O 1
ATOM 1797 N N . ALA B 1 56 ? -4.18 -15.086 2.027 1 97 56 ALA B N 1
ATOM 1798 C CA . ALA B 1 56 ? -4.172 -14.047 3.051 1 97 56 ALA B CA 1
ATOM 1799 C C . ALA B 1 56 ? -4.355 -14.641 4.441 1 97 56 ALA B C 1
ATOM 1801 O O . ALA B 1 56 ? -3.621 -14.305 5.375 1 97 56 ALA B O 1
ATOM 1802 N N . ALA B 1 57 ? -5.332 -15.539 4.594 1 96.56 57 ALA B N 1
ATOM 1803 C CA . ALA B 1 57 ? -5.625 -16.156 5.883 1 96.56 57 ALA B CA 1
ATOM 1804 C C . ALA B 1 57 ? -4.41 -16.922 6.406 1 96.56 57 ALA B C 1
ATOM 1806 O O . ALA B 1 57 ? -4.07 -16.828 7.59 1 96.56 57 ALA B O 1
ATOM 1807 N N . ARG B 1 58 ? -3.766 -17.609 5.527 1 98.06 58 ARG B N 1
ATOM 1808 C CA . ARG B 1 58 ? -2.637 -18.422 5.961 1 98.06 58 ARG B CA 1
ATOM 1809 C C . ARG B 1 58 ? -1.449 -17.562 6.355 1 98.06 58 ARG B C 1
ATOM 1811 O O . ARG B 1 58 ? -0.754 -17.844 7.328 1 98.06 58 ARG B O 1
ATOM 1818 N N . LEU B 1 59 ? -1.196 -16.5 5.543 1 98.25 59 LEU B N 1
ATOM 1819 C CA . LEU B 1 59 ? -0.143 -15.555 5.895 1 98.25 59 LEU B CA 1
ATOM 1820 C C . LEU B 1 59 ? -0.391 -14.953 7.27 1 98.25 59 LEU B C 1
ATOM 1822 O O . LEU B 1 59 ? 0.519 -14.891 8.102 1 98.25 59 LEU B O 1
ATOM 1826 N N . ILE B 1 60 ? -1.605 -14.555 7.527 1 96.62 60 ILE B N 1
ATOM 1827 C CA . ILE B 1 60 ? -1.982 -13.93 8.789 1 96.62 60 ILE B CA 1
ATOM 1828 C C . ILE B 1 60 ? -1.802 -14.922 9.93 1 96.62 60 ILE B C 1
ATOM 1830 O O . ILE B 1 60 ? -1.312 -14.555 11.008 1 96.62 60 ILE B O 1
ATOM 1834 N N . GLU B 1 61 ? -2.174 -16.156 9.711 1 97.12 61 GLU B N 1
ATOM 1835 C CA . GLU B 1 61 ? -1.991 -17.203 10.719 1 97.12 61 GLU B CA 1
ATOM 1836 C C . GLU B 1 61 ? -0.521 -17.344 11.102 1 97.12 61 GLU B C 1
ATOM 1838 O O . GLU B 1 61 ? -0.199 -17.656 12.25 1 97.12 61 GLU B O 1
ATOM 1843 N N . HIS B 1 62 ? 0.354 -17.141 10.148 1 98 62 HIS B N 1
ATOM 1844 C CA . HIS B 1 62 ? 1.79 -17.234 10.383 1 98 62 HIS B CA 1
ATOM 1845 C C . HIS B 1 62 ? 2.338 -15.945 10.992 1 98 62 HIS B C 1
ATOM 1847 O O . HIS B 1 62 ? 3.533 -15.852 11.281 1 98 62 HIS B O 1
ATOM 1853 N N . GLY B 1 63 ? 1.51 -14.906 11.141 1 96.12 63 GLY B N 1
ATOM 1854 C CA . GLY B 1 63 ? 1.943 -13.633 11.688 1 96.12 63 GLY B CA 1
ATOM 1855 C C . GLY B 1 63 ? 2.623 -12.742 10.656 1 96.12 63 GLY B C 1
ATOM 1856 O O . GLY B 1 63 ? 3.357 -11.82 11.016 1 96.12 63 GLY B O 1
ATOM 1857 N N . VAL B 1 64 ? 2.457 -13.07 9.398 1 97.19 64 VAL B N 1
ATOM 1858 C CA . VAL B 1 64 ? 3.027 -12.281 8.312 1 97.19 64 VAL B CA 1
ATOM 1859 C C . VAL B 1 64 ? 2.094 -11.117 7.977 1 97.19 64 VAL B C 1
ATOM 1861 O O . VAL B 1 64 ? 0.904 -11.328 7.727 1 97.19 64 VAL B O 1
ATOM 1864 N N . PRO B 1 65 ? 2.596 -9.844 8.016 1 96.94 65 PRO B N 1
ATOM 1865 C CA . PRO B 1 65 ? 1.737 -8.742 7.578 1 96.94 65 PRO B CA 1
ATOM 1866 C C . PRO B 1 65 ? 1.256 -8.906 6.141 1 96.94 65 PRO B C 1
ATOM 1868 O O . PRO B 1 65 ? 2.004 -9.391 5.285 1 96.94 65 PRO B O 1
ATOM 1871 N N . VAL B 1 66 ? -0.011 -8.539 5.914 1 97.81 66 VAL B N 1
ATOM 1872 C CA . VAL B 1 66 ? -0.625 -8.664 4.598 1 97.81 66 VAL B CA 1
ATOM 1873 C C . VAL B 1 66 ? -1.087 -7.293 4.109 1 97.81 66 VAL B C 1
ATOM 1875 O O . VAL B 1 66 ? -1.715 -6.539 4.859 1 97.81 66 VAL B O 1
ATOM 1878 N N . VAL B 1 67 ? -0.711 -6.969 2.893 1 98.19 67 VAL B N 1
ATOM 1879 C CA . VAL B 1 67 ? -1.188 -5.773 2.205 1 98.19 67 VAL B CA 1
ATOM 1880 C C . VAL B 1 67 ? -2.111 -6.172 1.055 1 98.19 67 VAL B C 1
ATOM 1882 O O . VAL B 1 67 ? -1.731 -6.969 0.193 1 98.19 67 VAL B O 1
ATOM 1885 N N . LEU B 1 68 ? -3.299 -5.688 1.079 1 97 68 LEU B N 1
ATOM 1886 C CA . LEU B 1 68 ? -4.203 -5.84 -0.054 1 97 68 LEU B CA 1
ATOM 1887 C C . LEU B 1 68 ? -4.215 -4.582 -0.916 1 97 68 LEU B C 1
ATOM 1889 O O . LEU B 1 68 ? -4.582 -3.504 -0.443 1 97 68 LEU B O 1
ATOM 1893 N N . VAL B 1 69 ? -3.717 -4.715 -2.145 1 97.44 69 VAL B N 1
ATOM 1894 C CA . VAL B 1 69 ? -3.799 -3.643 -3.131 1 97.44 69 VAL B CA 1
ATOM 1895 C C . VAL B 1 69 ? -5.059 -3.812 -3.975 1 97.44 69 VAL B C 1
ATOM 1897 O O . VAL B 1 69 ? -5.098 -4.641 -4.887 1 97.44 69 VAL B O 1
ATOM 1900 N N . ILE B 1 70 ? -6.031 -2.994 -3.691 1 94.62 70 ILE B N 1
ATOM 1901 C CA . ILE B 1 70 ? -7.367 -3.334 -4.164 1 94.62 70 ILE B CA 1
ATOM 1902 C C . ILE B 1 70 ? -7.793 -2.352 -5.254 1 94.62 70 ILE B C 1
ATOM 1904 O O . ILE B 1 70 ? -7.477 -1.162 -5.184 1 94.62 70 ILE B O 1
ATOM 1908 N N . PRO B 1 71 ? -8.562 -2.91 -6.289 1 94.75 71 PRO B N 1
ATOM 1909 C CA . PRO B 1 71 ? -9.148 -2.033 -7.309 1 94.75 71 PRO B CA 1
ATOM 1910 C C . PRO B 1 71 ? -10.43 -1.349 -6.832 1 94.75 71 PRO B C 1
ATOM 1912 O O . PRO B 1 71 ? -10.992 -1.728 -5.801 1 94.75 71 PRO B O 1
ATOM 1915 N N . ARG B 1 72 ? -10.812 -0.378 -7.574 1 92 72 ARG B N 1
ATOM 1916 C CA . ARG B 1 72 ? -11.961 0.456 -7.23 1 92 72 ARG B CA 1
ATOM 1917 C C . ARG B 1 72 ? -13.227 -0.386 -7.074 1 92 72 ARG B C 1
ATOM 1919 O O . ARG B 1 72 ? -14.008 -0.179 -6.145 1 92 72 ARG B O 1
ATOM 1926 N N . ASP B 1 73 ? -13.43 -1.344 -7.891 1 87.69 73 ASP B N 1
ATOM 1927 C CA . ASP B 1 73 ? -14.68 -2.088 -7.949 1 87.69 73 ASP B CA 1
ATOM 1928 C C . ASP B 1 73 ? -14.812 -3.037 -6.762 1 87.69 73 ASP B C 1
ATOM 1930 O O . ASP B 1 73 ? -15.898 -3.574 -6.508 1 87.69 73 ASP B O 1
ATOM 1934 N N . TYR B 1 74 ? -13.766 -3.166 -5.949 1 83.56 74 TYR B N 1
ATOM 1935 C CA . TYR B 1 74 ? -13.828 -4.102 -4.832 1 83.56 74 TYR B CA 1
ATOM 1936 C C . TYR B 1 74 ? -13.5 -3.398 -3.518 1 83.56 74 TYR B C 1
ATOM 1938 O O . TYR B 1 74 ? -13.133 -4.047 -2.535 1 83.56 74 TYR B O 1
ATOM 1946 N N . GLU B 1 75 ? -13.602 -2.16 -3.521 1 79.81 75 GLU B N 1
ATOM 1947 C CA . GLU B 1 75 ? -13.227 -1.383 -2.342 1 79.81 75 GLU B CA 1
ATOM 1948 C C . GLU B 1 75 ? -14.25 -1.563 -1.22 1 79.81 75 GLU B C 1
ATOM 1950 O O . GLU B 1 75 ? -13.922 -1.405 -0.043 1 79.81 75 GLU B O 1
ATOM 1955 N N . LEU B 1 76 ? -15.5 -1.919 -1.644 1 72.31 76 LEU B N 1
ATOM 1956 C CA . LEU B 1 76 ? -16.578 -2.008 -0.66 1 72.31 76 LEU B CA 1
ATOM 1957 C C . LEU B 1 76 ? -16.641 -3.408 -0.058 1 72.31 76 LEU B C 1
ATOM 1959 O O . LEU B 1 76 ? -17.438 -3.656 0.854 1 72.31 76 LEU B O 1
ATOM 1963 N N . VAL B 1 77 ? -15.75 -4.215 -0.462 1 62.47 77 VAL B N 1
ATOM 1964 C CA . VAL B 1 77 ? -15.867 -5.586 0.026 1 62.47 77 VAL B CA 1
ATOM 1965 C C . VAL B 1 77 ? -15.242 -5.695 1.414 1 62.47 77 VAL B C 1
ATOM 1967 O O . VAL B 1 77 ? -14.469 -4.828 1.824 1 62.47 77 VAL B O 1
ATOM 1970 N N . ASP B 1 78 ? -15.672 -6.676 2.201 1 70.19 78 ASP B N 1
ATOM 1971 C CA . ASP B 1 78 ? -15.266 -6.906 3.582 1 70.19 78 ASP B CA 1
ATOM 1972 C C . ASP B 1 78 ? -13.75 -7.051 3.691 1 70.19 78 ASP B C 1
ATOM 1974 O O . ASP B 1 78 ? -13.156 -7.934 3.068 1 70.19 78 ASP B O 1
ATOM 1978 N N . GLU B 1 79 ? -13.219 -6.031 4.277 1 74.06 79 GLU B N 1
ATOM 1979 C CA . GLU B 1 79 ? -11.797 -6.035 4.605 1 74.06 79 GLU B CA 1
ATOM 1980 C C . GLU B 1 79 ? -11.492 -7.043 5.711 1 74.06 79 GLU B C 1
ATOM 1982 O O . GLU B 1 79 ? -12.242 -7.16 6.68 1 74.06 79 GLU B O 1
ATOM 1987 N N . PRO B 1 80 ? -10.531 -7.906 5.398 1 81 80 PRO B N 1
ATOM 1988 C CA . PRO B 1 80 ? -10.18 -8.844 6.473 1 81 80 PRO B CA 1
ATOM 1989 C C . PRO B 1 80 ? -9.492 -8.156 7.652 1 81 80 PRO B C 1
ATOM 1991 O O . PRO B 1 80 ? -8.836 -7.121 7.473 1 81 80 PRO B O 1
ATOM 1994 N N . ASP B 1 81 ? -9.688 -8.82 8.773 1 85.81 81 ASP B N 1
ATOM 1995 C CA . ASP B 1 81 ? -8.93 -8.398 9.945 1 85.81 81 ASP B CA 1
ATOM 1996 C C . ASP B 1 81 ? -7.441 -8.695 9.766 1 85.81 81 ASP B C 1
ATOM 1998 O O . ASP B 1 81 ? -7.07 -9.742 9.227 1 85.81 81 ASP B O 1
ATOM 2002 N N . GLY B 1 82 ? -6.629 -7.73 10.055 1 88.31 82 GLY B N 1
ATOM 2003 C CA . GLY B 1 82 ? -5.199 -7.98 10.117 1 88.31 82 GLY B CA 1
ATOM 2004 C C . GLY B 1 82 ? -4.477 -7.625 8.828 1 88.31 82 GLY B C 1
ATOM 2005 O O . GLY B 1 82 ? -3.273 -7.867 8.703 1 88.31 82 GLY B O 1
ATOM 2006 N N . ALA B 1 83 ? -5.277 -7.059 7.91 1 94.69 83 ALA B N 1
ATOM 2007 C CA . ALA B 1 83 ? -4.633 -6.684 6.656 1 94.69 83 ALA B CA 1
ATOM 2008 C C . ALA B 1 83 ? -4.559 -5.168 6.508 1 94.69 83 ALA B C 1
ATOM 2010 O O . ALA B 1 83 ? -5.395 -4.441 7.055 1 94.69 83 ALA B O 1
ATOM 2011 N N . ILE B 1 84 ? -3.541 -4.703 5.934 1 96.69 84 ILE B N 1
ATOM 2012 C CA . ILE B 1 84 ? -3.398 -3.318 5.496 1 96.69 84 ILE B CA 1
ATOM 2013 C C . ILE B 1 84 ? -4.012 -3.152 4.105 1 96.69 84 ILE B C 1
ATOM 2015 O O . ILE B 1 84 ? -3.758 -3.955 3.207 1 96.69 84 ILE B O 1
ATOM 2019 N N . ILE B 1 85 ? -4.867 -2.164 3.959 1 95.31 85 ILE B N 1
ATOM 2020 C CA . ILE B 1 85 ? -5.609 -2.006 2.711 1 95.31 85 ILE B CA 1
ATOM 2021 C C . ILE B 1 85 ? -5.074 -0.796 1.945 1 95.31 85 ILE B C 1
ATOM 2023 O O . ILE B 1 85 ? -5.043 0.317 2.475 1 95.31 85 ILE B O 1
ATOM 2027 N N . VA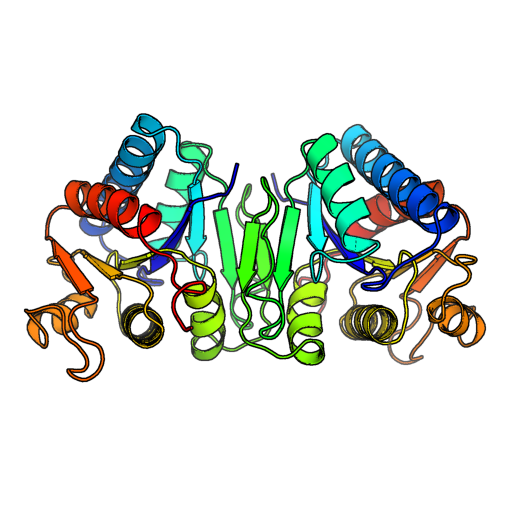L B 1 86 ? -4.602 -1.021 0.74 1 96.88 86 VAL B N 1
ATOM 2028 C CA . VAL B 1 86 ? -4.246 0.046 -0.19 1 96.88 86 VAL B CA 1
ATOM 2029 C C . VAL B 1 86 ? -5.332 0.18 -1.26 1 96.88 86 VAL B C 1
ATOM 2031 O O . VAL B 1 86 ? -5.461 -0.682 -2.131 1 96.88 86 VAL B O 1
ATOM 2034 N N . ARG B 1 87 ? -6.07 1.25 -1.162 1 95.38 87 ARG B N 1
ATOM 2035 C CA . ARG B 1 87 ? -7.129 1.524 -2.129 1 95.38 87 ARG B CA 1
ATOM 2036 C C . ARG B 1 87 ? -6.605 2.371 -3.285 1 95.38 87 ARG B C 1
ATOM 2038 O O . ARG B 1 87 ? -6.332 3.561 -3.115 1 95.38 87 ARG B O 1
ATOM 2045 N N . THR B 1 88 ? -6.594 1.795 -4.512 1 96.31 88 THR B N 1
ATOM 2046 C CA . THR B 1 88 ? -5.879 2.451 -5.602 1 96.31 88 THR B CA 1
ATOM 2047 C C . THR B 1 88 ? -6.801 3.404 -6.355 1 96.31 88 THR B C 1
ATOM 2049 O O . THR B 1 88 ? -6.332 4.324 -7.031 1 96.31 88 THR B O 1
ATOM 2052 N N . GLY B 1 89 ? -8.094 3.123 -6.305 1 94.38 89 GLY B N 1
ATOM 2053 C CA . GLY B 1 89 ? -9.023 3.881 -7.121 1 94.38 89 GLY B CA 1
ATOM 2054 C C . GLY B 1 89 ? -8.93 3.545 -8.602 1 94.38 89 GLY B C 1
ATOM 2055 O O . GLY B 1 89 ? -9.602 4.168 -9.43 1 94.38 89 GLY B O 1
ATOM 2056 N N . MET B 1 90 ? -8.188 2.582 -8.961 1 96.31 90 MET B N 1
ATOM 2057 C CA . MET B 1 90 ? -7.953 2.174 -10.344 1 96.31 90 MET B CA 1
ATOM 2058 C C . MET B 1 90 ? -8.812 0.971 -10.711 1 96.31 90 MET B C 1
ATOM 2060 O O . MET B 1 90 ? -9.406 0.336 -9.836 1 96.31 90 MET B O 1
ATOM 2064 N N . ASP B 1 91 ? -8.883 0.75 -11.992 1 95.62 91 ASP B N 1
ATOM 2065 C CA . ASP B 1 91 ? -9.438 -0.542 -12.375 1 95.62 91 ASP B CA 1
ATOM 2066 C C . ASP B 1 91 ? -8.453 -1.673 -12.102 1 95.62 91 ASP B C 1
ATOM 2068 O O . ASP B 1 91 ? -7.309 -1.424 -11.711 1 95.62 91 ASP B O 1
ATOM 2072 N N . SER B 1 92 ? -8.891 -2.93 -12.312 1 94.94 92 SER B N 1
ATOM 2073 C CA . SER B 1 92 ? -8.117 -4.098 -11.898 1 94.94 92 SER B CA 1
ATOM 2074 C C . SER B 1 92 ? -6.82 -4.211 -12.688 1 94.94 92 SER B C 1
ATOM 2076 O O . SER B 1 92 ? -5.801 -4.652 -12.148 1 94.94 92 SER B O 1
ATOM 2078 N N . LYS B 1 93 ? -6.844 -3.842 -13.961 1 95.12 93 LYS B N 1
ATOM 2079 C CA . LYS B 1 93 ? -5.648 -3.953 -14.789 1 95.12 93 LYS B CA 1
ATOM 2080 C C . LYS B 1 93 ? -4.586 -2.947 -14.367 1 95.12 93 LYS B C 1
ATOM 2082 O O . LYS B 1 93 ? -3.424 -3.312 -14.164 1 95.12 93 LYS B O 1
ATOM 2087 N N . ALA B 1 94 ? -5.004 -1.694 -14.203 1 96.19 94 ALA B N 1
ATOM 2088 C CA . ALA B 1 94 ? -4.078 -0.66 -13.758 1 96.19 94 ALA B CA 1
ATOM 2089 C C . ALA B 1 94 ? -3.59 -0.943 -12.336 1 96.19 94 ALA B C 1
ATOM 2091 O O . ALA B 1 94 ? -2.406 -0.773 -12.039 1 96.19 94 ALA B O 1
ATOM 2092 N N . ARG B 1 95 ? -4.469 -1.379 -11.492 1 97.56 95 ARG B N 1
ATOM 2093 C CA . ARG B 1 95 ? -4.117 -1.736 -10.117 1 97.56 95 ARG B CA 1
ATOM 2094 C C . ARG B 1 95 ? -3.049 -2.822 -10.094 1 97.56 95 ARG B C 1
ATOM 2096 O O . ARG B 1 95 ? -2.168 -2.814 -9.234 1 97.56 95 ARG B O 1
ATOM 2103 N N . SER B 1 96 ? -3.049 -3.707 -11.047 1 98.12 96 SER B N 1
ATOM 2104 C CA . SER B 1 96 ? -2.084 -4.801 -11.109 1 98.12 96 SER B CA 1
ATOM 2105 C C . SER B 1 96 ? -0.662 -4.277 -11.266 1 98.12 96 SER B C 1
ATOM 2107 O O . SER B 1 96 ? 0.288 -4.871 -10.758 1 98.12 96 SER B O 1
ATOM 2109 N N . ALA B 1 97 ? -0.523 -3.174 -11.969 1 97.25 97 ALA B N 1
ATOM 2110 C CA . ALA B 1 97 ? 0.799 -2.574 -12.133 1 97.25 97 ALA B CA 1
ATOM 2111 C C . ALA B 1 97 ? 1.358 -2.104 -10.797 1 97.25 97 ALA B C 1
ATOM 2113 O O . ALA B 1 97 ? 2.531 -2.336 -10.492 1 97.25 97 ALA B O 1
ATOM 2114 N N . VAL B 1 98 ? 0.522 -1.498 -9.953 1 97.69 98 VAL B N 1
ATOM 2115 C CA . VAL B 1 98 ? 0.942 -1.048 -8.633 1 97.69 98 VAL B CA 1
ATOM 2116 C C . VAL B 1 98 ? 1.305 -2.254 -7.77 1 97.69 98 VAL B C 1
ATOM 2118 O O . VAL B 1 98 ? 2.312 -2.234 -7.059 1 97.69 98 VAL B O 1
ATOM 2121 N N . LEU B 1 99 ? 0.5 -3.291 -7.875 1 98.38 99 LEU B N 1
ATOM 2122 C CA . LEU B 1 99 ? 0.683 -4.504 -7.09 1 98.38 99 LEU B CA 1
ATOM 2123 C C . LEU B 1 99 ? 2.049 -5.129 -7.359 1 98.38 99 LEU B C 1
ATOM 2125 O O . LEU B 1 99 ? 2.859 -5.281 -6.441 1 98.38 99 LEU B O 1
ATOM 2129 N N . VAL B 1 100 ? 2.348 -5.406 -8.602 1 97.88 100 VAL B N 1
ATOM 2130 C CA . VAL B 1 100 ? 3.549 -6.184 -8.891 1 97.88 100 VAL B CA 1
ATOM 2131 C C . VAL B 1 100 ? 4.781 -5.293 -8.766 1 97.88 100 VAL B C 1
ATOM 2133 O O . VAL B 1 100 ? 5.859 -5.766 -8.398 1 97.88 100 VAL B O 1
ATOM 2136 N N . ARG B 1 101 ? 4.641 -3.984 -9.031 1 95.88 101 ARG B N 1
ATOM 2137 C CA . ARG B 1 101 ? 5.754 -3.049 -8.914 1 95.88 101 ARG B CA 1
ATOM 2138 C C . ARG B 1 101 ? 6.203 -2.912 -7.461 1 95.88 101 ARG B C 1
ATOM 2140 O O . ARG B 1 101 ? 7.336 -2.506 -7.195 1 95.88 101 ARG B O 1
ATOM 2147 N N . SER B 1 102 ? 5.359 -3.305 -6.52 1 95.94 102 SER B N 1
ATOM 2148 C CA . SER B 1 102 ? 5.633 -3.156 -5.094 1 95.94 102 SER B CA 1
ATOM 2149 C C . SER B 1 102 ? 6.289 -4.406 -4.523 1 95.94 102 SER B C 1
ATOM 2151 O O . SER B 1 102 ? 6.531 -4.496 -3.316 1 95.94 102 SER B O 1
ATOM 2153 N N . CYS B 1 103 ? 6.617 -5.367 -5.355 1 96.56 103 CYS B N 1
ATOM 2154 C CA . CYS B 1 103 ? 7.047 -6.656 -4.832 1 96.56 103 CYS B CA 1
ATOM 2155 C C . CYS B 1 103 ? 8.43 -7.023 -5.355 1 96.56 103 CYS B C 1
ATOM 2157 O O . CYS B 1 103 ? 8.82 -6.598 -6.441 1 96.56 103 CYS B O 1
ATOM 2159 N N . ASP B 1 104 ? 9.125 -7.762 -4.539 1 96.19 104 ASP B N 1
ATOM 2160 C CA . ASP B 1 104 ? 10.445 -8.258 -4.906 1 96.19 104 ASP B CA 1
ATOM 2161 C C . ASP B 1 104 ? 10.336 -9.516 -5.766 1 96.19 104 ASP B C 1
ATOM 2163 O O . ASP B 1 104 ? 11.273 -9.859 -6.488 1 96.19 104 ASP B O 1
ATOM 2167 N N . VAL B 1 105 ? 9.242 -10.195 -5.672 1 98.25 105 VAL B N 1
ATOM 2168 C CA . VAL B 1 105 ? 8.953 -11.43 -6.398 1 98.25 105 VAL B CA 1
ATOM 2169 C C . VAL B 1 105 ? 7.445 -11.648 -6.465 1 98.25 105 VAL B C 1
ATOM 2171 O O . VAL B 1 105 ? 6.711 -11.242 -5.559 1 98.25 105 VAL B O 1
ATOM 2174 N N . VAL B 1 106 ? 6.992 -12.234 -7.566 1 98.75 106 VAL B N 1
ATOM 2175 C CA . VAL B 1 106 ? 5.586 -12.594 -7.738 1 98.75 106 VAL B CA 1
ATOM 2176 C C . VAL B 1 106 ? 5.445 -14.109 -7.824 1 98.75 106 VAL B C 1
ATOM 2178 O O . VAL B 1 106 ? 6.184 -14.766 -8.555 1 98.75 106 VAL B O 1
ATOM 2181 N N . ILE B 1 107 ? 4.551 -14.641 -7.035 1 98.94 107 ILE B N 1
ATOM 2182 C CA . ILE B 1 107 ? 4.18 -16.047 -7.156 1 98.94 107 ILE B CA 1
ATOM 2183 C C . ILE B 1 107 ? 2.834 -16.172 -7.867 1 98.94 107 ILE B C 1
ATOM 2185 O O . ILE B 1 107 ? 1.84 -15.578 -7.43 1 98.94 107 ILE B O 1
ATOM 2189 N N . VAL B 1 108 ? 2.83 -16.891 -8.93 1 98.81 108 VAL B N 1
ATOM 2190 C CA . VAL B 1 108 ? 1.574 -17.312 -9.547 1 98.81 108 VAL B CA 1
ATOM 2191 C C . VAL B 1 108 ? 1.093 -18.609 -8.914 1 98.81 108 VAL B C 1
ATOM 2193 O O . VAL B 1 108 ? 1.717 -19.672 -9.086 1 98.81 108 VAL B O 1
ATOM 2196 N N . ALA B 1 109 ? -0.015 -18.562 -8.211 1 98.62 109 ALA B N 1
ATOM 2197 C CA . ALA B 1 109 ? -0.521 -19.719 -7.484 1 98.62 109 ALA B CA 1
ATOM 2198 C C . ALA B 1 109 ? -1.754 -20.297 -8.172 1 98.62 109 ALA B C 1
ATOM 2200 O O . ALA B 1 109 ? -2.596 -20.922 -7.523 1 98.62 109 ALA B O 1
ATOM 2201 N N . GLY B 1 110 ? -1.871 -20.062 -9.508 1 98 110 GLY B N 1
ATOM 2202 C CA . GLY B 1 110 ? -3.021 -20.5 -10.281 1 98 110 GLY B CA 1
ATOM 2203 C C . GLY B 1 110 ? -4.078 -19.422 -10.445 1 98 110 GLY B C 1
ATOM 2204 O O . GLY B 1 110 ? -4.344 -18.656 -9.523 1 98 110 GLY B O 1
ATOM 2205 N N . GLY B 1 111 ? -4.566 -19.328 -11.633 1 97.94 111 GLY B N 1
ATOM 2206 C CA . GLY B 1 111 ? -5.605 -18.344 -11.883 1 97.94 111 GLY B CA 1
ATOM 2207 C C . GLY B 1 111 ? -6.02 -18.266 -13.336 1 97.94 111 GLY B C 1
ATOM 2208 O O . GLY B 1 111 ? -6.051 -19.281 -14.031 1 97.94 111 GLY B O 1
ATOM 2209 N N . ALA B 1 112 ? -6.504 -17.094 -13.664 1 97.31 112 ALA B N 1
ATOM 2210 C CA . ALA B 1 112 ? -6.988 -16.875 -15.023 1 97.31 112 ALA B CA 1
ATOM 2211 C C . ALA B 1 112 ? -6.344 -15.641 -15.641 1 97.31 112 ALA B C 1
ATOM 2213 O O . ALA B 1 112 ? -5.121 -15.469 -15.578 1 97.31 112 ALA B O 1
ATOM 2214 N N . SER B 1 113 ? -7.113 -14.805 -16.359 1 97.25 113 SER B N 1
ATOM 2215 C CA . SER B 1 113 ? -6.559 -13.695 -17.125 1 97.25 113 SER B CA 1
ATOM 2216 C C . SER B 1 113 ? -5.898 -12.664 -16.219 1 97.25 113 SER B C 1
ATOM 2218 O O . SER B 1 113 ? -4.852 -12.109 -16.562 1 97.25 113 SER B O 1
ATOM 2220 N N . GLY B 1 114 ? -6.473 -12.344 -15.039 1 97.19 114 GLY B N 1
ATOM 2221 C CA . GLY B 1 114 ? -5.867 -11.406 -14.117 1 97.19 114 GLY B CA 1
ATOM 2222 C C . GLY B 1 114 ? -4.52 -11.867 -13.586 1 97.19 114 GLY B C 1
ATOM 2223 O O . GLY B 1 114 ? -3.568 -11.086 -13.531 1 97.19 114 GLY B O 1
ATOM 2224 N N . THR B 1 115 ? -4.496 -13.102 -13.289 1 98.06 115 THR B N 1
ATOM 2225 C CA . THR B 1 115 ? -3.266 -13.703 -12.781 1 98.06 115 THR B CA 1
ATOM 2226 C C . THR B 1 115 ? -2.178 -13.688 -13.852 1 98.06 115 THR B C 1
ATOM 2228 O O . THR B 1 115 ? -1.037 -13.305 -13.578 1 98.06 115 THR B O 1
ATOM 2231 N N . MET B 1 116 ? -2.557 -13.992 -15.016 1 98.19 116 MET B N 1
ATOM 2232 C CA . MET B 1 116 ? -1.6 -13.992 -16.109 1 98.19 116 MET B CA 1
ATOM 2233 C C . MET B 1 116 ? -1.114 -12.578 -16.422 1 98.19 116 MET B C 1
ATOM 2235 O O . MET B 1 116 ? 0.064 -12.375 -16.719 1 98.19 116 MET B O 1
ATOM 2239 N N . LEU B 1 117 ? -1.993 -11.672 -16.359 1 98.38 117 LEU B N 1
ATOM 2240 C CA . LEU B 1 117 ? -1.61 -10.273 -16.547 1 98.38 117 LEU B CA 1
ATOM 2241 C C . LEU B 1 117 ? -0.566 -9.852 -15.523 1 98.38 117 LEU B C 1
ATOM 2243 O O . LEU B 1 117 ? 0.432 -9.219 -15.867 1 98.38 117 LEU B O 1
ATOM 2247 N N . GLU B 1 118 ? -0.757 -10.211 -14.258 1 98.69 118 GLU B N 1
ATOM 2248 C CA . GLU B 1 118 ? 0.182 -9.859 -13.203 1 98.69 118 GLU B CA 1
ATOM 2249 C C . GLU B 1 118 ? 1.541 -10.516 -13.43 1 98.69 118 GLU B C 1
ATOM 2251 O O . GLU B 1 118 ? 2.582 -9.891 -13.219 1 98.69 118 GLU B O 1
ATOM 2256 N N . ALA B 1 119 ? 1.521 -11.719 -13.914 1 98.44 119 ALA B N 1
ATOM 2257 C CA . ALA B 1 119 ? 2.773 -12.398 -14.234 1 98.44 119 ALA B CA 1
ATOM 2258 C C . ALA B 1 119 ? 3.527 -11.664 -15.336 1 98.44 119 ALA B C 1
ATOM 2260 O O . ALA B 1 119 ? 4.73 -11.414 -15.219 1 98.44 119 ALA B O 1
ATOM 2261 N N . LEU B 1 120 ? 2.838 -11.32 -16.391 1 98.06 120 LEU B N 1
ATOM 2262 C CA . LEU B 1 120 ? 3.451 -10.648 -17.531 1 98.06 120 LEU B CA 1
ATOM 2263 C C . LEU B 1 120 ? 3.941 -9.258 -17.141 1 98.06 120 LEU B C 1
ATOM 2265 O O . LEU B 1 120 ? 5.027 -8.836 -17.562 1 98.06 120 LEU B O 1
ATOM 2269 N N . ALA B 1 121 ? 3.158 -8.586 -16.359 1 97.69 121 ALA B N 1
ATOM 2270 C CA . ALA B 1 121 ? 3.551 -7.246 -15.922 1 97.69 121 ALA B CA 1
ATOM 2271 C C . ALA B 1 121 ? 4.816 -7.301 -15.07 1 97.69 121 ALA B C 1
ATOM 2273 O O . ALA B 1 121 ? 5.742 -6.512 -15.273 1 97.69 121 ALA B O 1
ATOM 2274 N N . ALA B 1 122 ? 4.84 -8.219 -14.156 1 97.62 122 ALA B N 1
ATOM 2275 C CA . ALA B 1 122 ? 6.02 -8.391 -13.312 1 97.62 122 ALA B CA 1
ATOM 2276 C C . ALA B 1 122 ? 7.254 -8.711 -14.156 1 97.62 122 ALA B C 1
ATOM 2278 O O . ALA B 1 122 ? 8.289 -8.055 -14.016 1 97.62 122 ALA B O 1
ATOM 2279 N N . TYR B 1 123 ? 7.078 -9.625 -15.047 1 96.94 123 TYR B N 1
ATOM 2280 C CA . TYR B 1 123 ? 8.148 -10.008 -15.961 1 96.94 123 TYR B CA 1
ATOM 2281 C C . TYR B 1 123 ? 8.664 -8.805 -16.734 1 96.94 123 TYR B C 1
ATOM 2283 O O . TYR B 1 123 ? 9.875 -8.594 -16.828 1 96.94 123 TYR B O 1
ATOM 2291 N N . GLY B 1 124 ? 7.777 -8.039 -17.188 1 96.06 124 GLY B N 1
ATOM 2292 C CA . 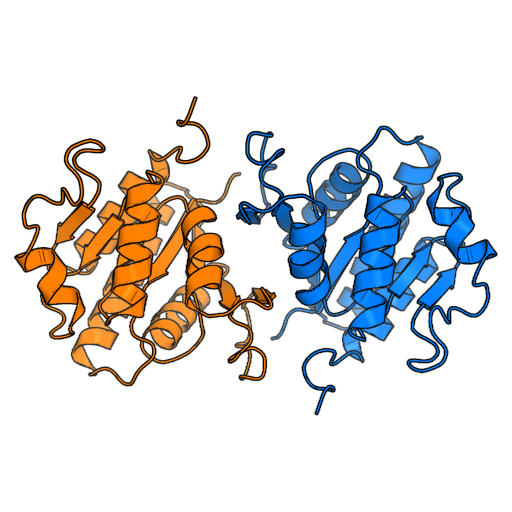GLY B 1 124 ? 8.117 -6.902 -18.031 1 96.06 124 GLY B CA 1
ATOM 2293 C C . GLY B 1 124 ? 8.961 -5.867 -17.312 1 96.06 124 GLY B C 1
ATOM 2294 O O . GLY B 1 124 ? 9.719 -5.129 -17.953 1 96.06 124 GLY B O 1
ATOM 2295 N N . ILE B 1 125 ? 8.906 -5.828 -15.992 1 93.88 125 ILE B N 1
ATOM 2296 C CA . ILE B 1 125 ? 9.641 -4.801 -15.266 1 93.88 125 ILE B CA 1
ATOM 2297 C C . ILE B 1 125 ? 10.797 -5.438 -14.492 1 93.88 125 ILE B C 1
ATOM 2299 O O . ILE B 1 125 ? 11.398 -4.805 -13.625 1 93.88 125 ILE B O 1
ATOM 2303 N N . GLY B 1 126 ? 10.992 -6.672 -14.734 1 94.12 126 GLY B N 1
ATOM 2304 C CA . GLY B 1 126 ? 12.172 -7.336 -14.203 1 94.12 126 GLY B CA 1
ATOM 2305 C C . GLY B 1 126 ? 11.953 -7.941 -12.828 1 94.12 126 GLY B C 1
ATOM 2306 O O . GLY B 1 126 ? 12.898 -8.359 -12.164 1 94.12 126 GLY B O 1
ATOM 2307 N N . VAL B 1 127 ? 10.742 -7.977 -12.336 1 96.5 127 VAL B N 1
ATOM 2308 C CA . VAL B 1 127 ? 10.414 -8.695 -11.109 1 96.5 127 VAL B CA 1
ATOM 2309 C C . VAL B 1 127 ? 10.32 -10.195 -11.398 1 96.5 127 VAL B C 1
ATOM 2311 O O . VAL B 1 127 ? 9.531 -10.617 -12.25 1 96.5 127 VAL B O 1
ATOM 2314 N N . PRO B 1 128 ? 11.094 -11 -10.703 1 97.88 128 PRO B N 1
ATOM 2315 C CA . PRO B 1 128 ? 11.031 -12.43 -10.984 1 97.88 128 PRO B CA 1
ATOM 2316 C C . PRO B 1 128 ? 9.68 -13.047 -10.625 1 97.88 128 PRO B C 1
ATOM 2318 O O . PRO B 1 128 ? 9.039 -12.609 -9.656 1 97.88 128 PRO B O 1
ATOM 2321 N N . VAL B 1 129 ? 9.359 -14.086 -11.445 1 98.5 129 VAL B N 1
ATOM 2322 C CA . VAL B 1 129 ? 8.07 -14.742 -11.273 1 98.5 129 VAL B CA 1
ATOM 2323 C C . VAL B 1 129 ? 8.281 -16.234 -11.008 1 98.5 129 VAL B C 1
ATOM 2325 O O . VAL B 1 129 ? 8.953 -16.922 -11.781 1 98.5 129 VAL B O 1
ATOM 2328 N N . VAL B 1 130 ? 7.797 -16.703 -9.891 1 98.88 130 VAL B N 1
ATOM 2329 C CA . VAL B 1 130 ? 7.684 -18.141 -9.633 1 98.88 130 VAL B CA 1
ATOM 2330 C C . VAL B 1 130 ? 6.281 -18.609 -10 1 98.88 130 VAL B C 1
ATOM 2332 O O . VAL B 1 130 ? 5.289 -18.062 -9.516 1 98.88 130 VAL B O 1
ATOM 2335 N N . TYR B 1 131 ? 6.223 -19.641 -10.789 1 98.81 131 TYR B N 1
ATOM 2336 C CA . TYR B 1 131 ? 4.961 -20.031 -11.414 1 98.81 131 TYR B CA 1
ATOM 2337 C C . TYR B 1 131 ? 4.602 -21.469 -11.047 1 98.81 131 TYR B C 1
ATOM 2339 O O . TYR B 1 131 ? 5.227 -22.422 -11.531 1 98.81 131 TYR B O 1
ATOM 2347 N N . LEU B 1 132 ? 3.562 -21.609 -10.188 1 98.81 132 LEU B N 1
ATOM 2348 C CA . LEU B 1 132 ? 3.033 -22.938 -9.867 1 98.81 132 LEU B CA 1
ATOM 2349 C C . LEU B 1 132 ? 2.195 -23.484 -11.023 1 98.81 132 LEU B C 1
ATOM 2351 O O . LEU B 1 132 ? 1.188 -22.875 -11.398 1 98.81 132 LEU B O 1
ATOM 2355 N N . THR B 1 133 ? 2.611 -24.609 -11.555 1 98.12 133 THR B N 1
ATOM 2356 C CA . THR B 1 133 ? 1.906 -25.234 -12.664 1 98.12 133 THR B CA 1
ATOM 2357 C C . THR B 1 133 ? 1.123 -26.453 -12.195 1 98.12 133 THR B C 1
ATOM 2359 O O . THR B 1 133 ? 1.223 -26.844 -11.031 1 98.12 133 THR B O 1
ATOM 2362 N N . GLY B 1 134 ? 0.292 -26.969 -13.047 1 97.06 134 GLY B N 1
ATOM 2363 C CA . GLY B 1 134 ? -0.505 -28.141 -12.719 1 97.06 134 GLY B CA 1
ATOM 2364 C C . GLY B 1 134 ? -1.654 -27.828 -11.773 1 97.06 134 GLY B C 1
ATOM 2365 O O . GLY B 1 134 ? -2.025 -28.656 -10.953 1 97.06 134 GLY B O 1
ATOM 2366 N N . THR B 1 135 ? -2.193 -26.609 -11.75 1 97.12 135 THR B N 1
ATOM 2367 C CA . THR B 1 135 ? -3.275 -26.203 -10.859 1 97.12 135 THR B CA 1
ATOM 2368 C C . THR B 1 135 ? -4.629 -26.609 -11.438 1 97.12 135 THR B C 1
ATOM 2370 O O . THR B 1 135 ? -5.621 -26.688 -10.711 1 97.12 135 THR B O 1
ATOM 2373 N N . GLY B 1 136 ? -4.648 -26.797 -12.742 1 96.62 136 GLY B N 1
ATOM 2374 C CA . GLY B 1 136 ? -5.898 -27.062 -13.43 1 96.62 136 GLY B CA 1
ATOM 2375 C C . GLY B 1 136 ? -6.656 -25.812 -13.805 1 96.62 136 GLY B C 1
ATOM 2376 O O . GLY B 1 136 ? -7.766 -25.875 -14.336 1 96.62 136 GLY B O 1
ATOM 2377 N N . LEU B 1 137 ? -6.082 -24.672 -13.578 1 97.69 137 LEU B N 1
ATOM 2378 C CA . LEU B 1 137 ? -6.719 -23.406 -13.891 1 97.69 137 LEU B CA 1
ATOM 2379 C C . LEU B 1 137 ? -6.172 -22.828 -15.188 1 97.69 137 LEU B C 1
ATOM 2381 O O . LEU B 1 137 ? -5.145 -23.281 -15.695 1 97.69 137 LEU B O 1
ATOM 2385 N N . PRO B 1 138 ? -6.734 -21.797 -15.805 1 97.31 138 PRO B N 1
ATOM 2386 C CA . PRO B 1 138 ? -6.348 -21.25 -17.109 1 97.31 138 PRO B CA 1
ATOM 2387 C C . PRO B 1 138 ? -4.898 -20.781 -17.141 1 97.31 138 PRO B C 1
ATOM 2389 O O . PRO B 1 138 ? -4.246 -20.844 -18.188 1 97.31 138 PRO B O 1
ATOM 2392 N N . SER B 1 139 ? -4.363 -20.375 -16.047 1 97.75 139 SER B N 1
ATOM 2393 C CA . SER B 1 139 ? -3 -19.859 -16.031 1 97.75 139 SER B CA 1
ATOM 2394 C C . SER B 1 139 ? -1.992 -20.938 -16.406 1 97.75 139 SER B C 1
ATOM 2396 O O . SER B 1 139 ? -0.876 -20.641 -16.828 1 97.75 139 SER B O 1
ATOM 2398 N N . ASP B 1 140 ? -2.359 -22.188 -16.266 1 98 140 ASP B N 1
ATOM 2399 C CA . ASP B 1 140 ? -1.467 -23.281 -16.625 1 98 140 ASP B CA 1
ATOM 2400 C C . ASP B 1 140 ? -1.08 -23.203 -18.109 1 98 140 ASP B C 1
ATOM 2402 O O . ASP B 1 140 ? 0.025 -23.609 -18.484 1 98 140 ASP B O 1
ATOM 2406 N N . LYS B 1 141 ? -1.899 -22.625 -18.875 1 97.56 141 LYS B N 1
ATOM 2407 C CA . LYS B 1 141 ? -1.683 -22.594 -20.328 1 97.56 141 LYS B CA 1
ATOM 2408 C C . LYS B 1 141 ? -0.519 -21.672 -20.688 1 97.56 141 LYS B C 1
ATOM 2410 O O . LYS B 1 141 ? 0.17 -21.891 -21.688 1 97.56 141 LYS B O 1
ATOM 2415 N N . LEU B 1 142 ? -0.274 -20.641 -19.875 1 96.75 142 LEU B N 1
ATOM 2416 C CA . LEU B 1 142 ? 0.84 -19.734 -20.141 1 96.75 142 LEU B CA 1
ATOM 2417 C C . LEU B 1 142 ? 2.172 -20.469 -20.016 1 96.75 142 LEU B C 1
ATOM 2419 O O . LEU B 1 142 ? 3.084 -20.234 -20.812 1 96.75 142 LEU B O 1
ATOM 2423 N N . SER B 1 143 ? 2.246 -21.328 -19.016 1 94.81 143 SER B N 1
ATOM 2424 C CA . SER B 1 143 ? 3.471 -22.094 -18.859 1 94.81 143 SER B CA 1
ATOM 2425 C C . SER B 1 143 ? 3.668 -23.062 -20.016 1 94.81 143 SER B C 1
ATOM 2427 O O . SER B 1 143 ? 4.801 -23.391 -20.375 1 94.81 143 SER B O 1
ATOM 2429 N N . GLU B 1 144 ? 2.617 -23.547 -20.578 1 96.31 144 GLU B N 1
ATOM 2430 C CA . GLU B 1 144 ? 2.695 -24.406 -21.75 1 96.31 144 GLU B CA 1
ATOM 2431 C C . GLU B 1 144 ? 3.178 -23.641 -22.984 1 96.31 144 GLU B C 1
ATOM 2433 O O . GLU B 1 144 ? 3.959 -24.156 -23.781 1 96.31 144 GLU B O 1
ATOM 2438 N N . ALA B 1 145 ? 2.73 -22.484 -23.109 1 96.69 145 ALA B N 1
ATOM 2439 C CA . ALA B 1 145 ? 3.059 -21.656 -24.266 1 96.69 145 ALA B CA 1
ATOM 2440 C C . ALA B 1 145 ? 4.508 -21.172 -24.203 1 96.69 145 ALA B C 1
ATOM 2442 O O . ALA B 1 145 ? 5.152 -21 -25.25 1 96.69 145 ALA B O 1
ATOM 2443 N N . TYR B 1 146 ? 5.02 -20.938 -23 1 97.5 146 TYR B N 1
ATOM 2444 C CA . TYR B 1 146 ? 6.371 -20.438 -22.797 1 97.5 146 TYR B CA 1
ATOM 2445 C C . TYR B 1 146 ? 7.129 -21.312 -21.797 1 97.5 146 TYR B C 1
ATOM 2447 O O . TYR B 1 146 ? 7.492 -20.859 -20.703 1 97.5 146 TYR B O 1
ATOM 2455 N N . PRO B 1 147 ? 7.473 -22.469 -22.203 1 96.06 147 PRO B N 1
ATOM 2456 C CA . PRO B 1 147 ? 8 -23.469 -21.266 1 96.06 147 PRO B CA 1
ATOM 2457 C C . PRO B 1 147 ? 9.383 -23.094 -20.719 1 96.06 147 PRO B C 1
ATOM 2459 O O . PRO B 1 147 ? 9.805 -23.609 -19.688 1 96.06 147 PRO B O 1
ATOM 2462 N N . ASN B 1 148 ? 10.109 -22.156 -21.312 1 96.44 148 ASN B N 1
ATOM 2463 C CA . ASN B 1 148 ? 11.461 -21.828 -20.875 1 96.44 148 ASN B CA 1
ATOM 2464 C C . ASN B 1 148 ? 11.461 -20.625 -19.938 1 96.44 148 ASN B C 1
ATOM 2466 O O . ASN B 1 148 ? 12.516 -20.188 -19.469 1 96.44 148 ASN B O 1
ATOM 2470 N N . GLY B 1 149 ? 10.242 -20.078 -19.734 1 97.56 149 GLY B N 1
ATOM 2471 C CA . GLY B 1 149 ? 10.125 -18.953 -18.828 1 97.56 149 GLY B CA 1
ATOM 2472 C C . GLY B 1 149 ? 10.523 -17.625 -19.453 1 97.56 149 GLY B C 1
ATOM 2473 O O . GLY B 1 149 ? 10.844 -16.672 -18.734 1 97.56 149 GLY B O 1
ATOM 2474 N N . VAL B 1 150 ? 10.648 -17.641 -20.797 1 97.81 150 VAL B N 1
ATOM 2475 C CA . VAL B 1 150 ? 10.984 -16.438 -21.578 1 97.81 150 VAL B CA 1
ATOM 2476 C C . VAL B 1 150 ? 9.758 -15.961 -22.344 1 97.81 150 VAL B C 1
ATOM 2478 O O . VAL B 1 150 ? 9.359 -16.578 -23.328 1 97.81 150 VAL B O 1
ATOM 2481 N N . PHE B 1 151 ? 9.18 -14.859 -21.797 1 96.62 151 PHE B N 1
ATOM 2482 C CA . PHE B 1 151 ? 8.016 -14.297 -22.484 1 96.62 151 PHE B CA 1
ATOM 2483 C C . PHE B 1 151 ? 8.445 -13.398 -23.625 1 96.62 151 PHE B C 1
ATOM 2485 O O . PHE B 1 151 ? 7.707 -13.242 -24.609 1 96.62 151 PHE B O 1
ATOM 2492 N N . ASP B 1 152 ? 9.539 -12.773 -23.5 1 96.38 152 ASP B N 1
ATOM 2493 C CA . ASP B 1 152 ? 10.141 -11.82 -24.422 1 96.38 152 ASP B CA 1
ATOM 2494 C C . ASP B 1 152 ? 11.648 -12.023 -24.516 1 96.38 152 ASP B C 1
ATOM 2496 O O . ASP B 1 152 ? 12.375 -11.773 -23.547 1 96.38 152 ASP B O 1
ATOM 2500 N N . GLU B 1 153 ? 12.156 -12.258 -25.578 1 94.94 153 GLU B N 1
ATOM 2501 C CA . GLU B 1 153 ? 13.57 -12.57 -25.75 1 94.94 153 GLU B CA 1
ATOM 2502 C C . GLU B 1 153 ? 14.445 -11.375 -25.375 1 94.94 153 GLU B C 1
ATOM 2504 O O . GLU B 1 153 ? 15.609 -11.547 -25 1 94.94 153 GLU B O 1
ATOM 2509 N N . ARG B 1 154 ? 14.062 -10.156 -25.531 1 94.06 154 ARG B N 1
ATOM 2510 C CA . ARG B 1 154 ? 14.82 -8.961 -25.188 1 94.06 154 ARG B CA 1
ATOM 2511 C C . ARG B 1 154 ? 15.094 -8.914 -23.688 1 94.06 154 ARG B C 1
ATOM 2513 O O . ARG B 1 154 ? 16.094 -8.336 -23.25 1 94.06 154 ARG B O 1
ATOM 2520 N N . ILE B 1 155 ? 14.297 -9.594 -22.875 1 92.88 155 ILE B N 1
ATOM 2521 C CA . ILE B 1 155 ? 14.398 -9.57 -21.422 1 92.88 155 ILE B CA 1
ATOM 2522 C C . ILE B 1 155 ? 15.078 -10.844 -20.922 1 92.88 155 ILE B C 1
ATOM 2524 O O . ILE B 1 155 ? 15.898 -10.805 -20.016 1 92.88 155 ILE B O 1
ATOM 2528 N N . GLY B 1 156 ? 14.805 -11.867 -21.547 1 96.12 156 GLY B N 1
ATOM 2529 C CA . GLY B 1 156 ? 15.375 -13.141 -21.156 1 96.12 156 GLY B CA 1
ATOM 2530 C C . GLY B 1 156 ? 14.547 -13.859 -20.094 1 96.12 156 GLY B C 1
ATOM 2531 O O . GLY B 1 156 ? 13.344 -13.625 -19.984 1 96.12 156 GLY B O 1
ATOM 2532 N N . ARG B 1 157 ? 15.172 -14.867 -19.422 1 95.75 157 ARG B N 1
ATOM 2533 C CA . ARG B 1 157 ? 14.43 -15.688 -18.469 1 95.75 157 ARG B CA 1
ATOM 2534 C C . ARG B 1 157 ? 14.055 -14.883 -17.234 1 95.75 157 ARG B C 1
ATOM 2536 O O . ARG B 1 157 ? 14.906 -14.234 -16.625 1 95.75 157 ARG B O 1
ATOM 2543 N N . GLY B 1 158 ? 12.758 -14.898 -16.922 1 96.38 158 GLY B N 1
ATOM 2544 C CA . GLY B 1 158 ? 12.273 -14.219 -15.734 1 96.38 158 GLY B CA 1
ATOM 2545 C C . GLY B 1 158 ? 11.188 -14.984 -15.008 1 96.38 158 GLY B C 1
ATOM 2546 O O . GLY B 1 158 ? 10.727 -14.57 -13.945 1 96.38 158 GLY B O 1
ATOM 2547 N N . VAL B 1 159 ? 10.789 -16.125 -15.617 1 98.44 159 VAL B N 1
ATOM 2548 C CA . VAL B 1 159 ? 9.727 -16.953 -15.039 1 98.44 159 VAL B CA 1
ATOM 2549 C C . VAL B 1 159 ? 10.266 -18.344 -14.734 1 98.44 159 VAL B C 1
ATOM 2551 O O . VAL B 1 159 ? 10.914 -18.969 -15.586 1 98.44 159 VAL B O 1
ATOM 2554 N N . TYR B 1 160 ? 9.953 -18.797 -13.539 1 98.69 160 TYR B N 1
ATOM 2555 C CA . TYR B 1 160 ? 10.43 -20.094 -13.055 1 98.69 160 TYR B CA 1
ATOM 2556 C C . TYR B 1 160 ? 9.258 -21 -12.672 1 98.69 160 TYR B C 1
ATOM 2558 O O . TYR B 1 160 ? 8.516 -20.688 -11.734 1 98.69 160 TYR B O 1
ATOM 2566 N N . TYR B 1 161 ? 9.203 -22.109 -13.352 1 98.62 161 TYR B N 1
ATOM 2567 C CA . TYR B 1 161 ? 8.047 -23 -13.203 1 98.62 161 TYR B CA 1
ATOM 2568 C C . TYR B 1 161 ? 8.344 -24.125 -12.234 1 98.62 161 TYR B C 1
ATOM 2570 O O . TYR B 1 161 ? 9.477 -24.625 -12.172 1 98.62 161 TYR B O 1
ATOM 2578 N N . THR B 1 162 ? 7.387 -24.562 -11.492 1 98.75 162 THR B N 1
ATOM 2579 C CA . THR B 1 162 ? 7.414 -25.797 -10.711 1 98.75 162 THR B CA 1
ATOM 2580 C C . THR B 1 162 ? 6 -26.312 -10.469 1 98.75 162 THR B C 1
ATOM 2582 O O . THR B 1 162 ? 5.051 -25.531 -10.391 1 98.75 162 THR B O 1
ATOM 2585 N N . ARG B 1 163 ? 5.836 -27.594 -10.312 1 98.12 163 ARG B N 1
ATOM 2586 C CA . ARG B 1 163 ? 4.547 -28.203 -9.992 1 98.12 163 ARG B CA 1
ATOM 2587 C C . ARG B 1 163 ? 4.402 -28.422 -8.484 1 98.12 163 ARG B C 1
ATOM 2589 O O . ARG B 1 163 ? 3.318 -28.766 -8.008 1 98.12 163 ARG B O 1
ATOM 2596 N N . ASP B 1 164 ? 5.449 -28.219 -7.781 1 98.75 164 ASP B N 1
ATOM 2597 C CA . ASP B 1 164 ? 5.477 -28.469 -6.34 1 98.75 164 ASP B CA 1
ATOM 2598 C C . ASP B 1 164 ? 5.258 -27.172 -5.562 1 98.75 164 ASP B C 1
ATOM 2600 O O . ASP B 1 164 ? 6.09 -26.266 -5.613 1 98.75 164 ASP B O 1
ATOM 2604 N N . PRO B 1 165 ? 4.156 -27.125 -4.801 1 98.75 165 PRO B N 1
ATOM 2605 C CA . PRO B 1 165 ? 3.881 -25.891 -4.066 1 98.75 165 PRO B CA 1
ATOM 2606 C C . PRO B 1 165 ? 4.977 -25.547 -3.059 1 98.75 165 PRO B C 1
ATOM 2608 O O . PRO B 1 165 ? 5.297 -24.375 -2.867 1 98.75 165 PRO B O 1
ATOM 2611 N N . GLY B 1 166 ? 5.477 -26.547 -2.414 1 98.75 166 GLY B N 1
ATOM 2612 C CA . GLY B 1 166 ? 6.578 -26.312 -1.495 1 98.75 166 GLY B CA 1
ATOM 2613 C C . GLY B 1 166 ? 7.789 -25.688 -2.164 1 98.75 166 GLY B C 1
ATOM 2614 O O . GLY B 1 166 ? 8.359 -24.719 -1.661 1 98.75 166 GLY B O 1
ATOM 2615 N N . GLU B 1 167 ? 8.172 -26.234 -3.291 1 98.81 167 GLU B N 1
ATOM 2616 C CA . GLU B 1 167 ? 9.281 -25.688 -4.066 1 98.81 167 GLU B CA 1
ATOM 2617 C C . GLU B 1 167 ? 8.992 -24.25 -4.508 1 98.81 167 GLU B C 1
ATOM 2619 O O . GLU B 1 167 ? 9.898 -23.422 -4.547 1 98.81 167 GLU B O 1
ATOM 2624 N N . ALA B 1 168 ? 7.785 -23.969 -4.875 1 98.81 168 ALA B N 1
ATOM 2625 C CA . ALA B 1 168 ? 7.406 -22.625 -5.293 1 98.81 168 ALA B CA 1
ATOM 2626 C C . ALA B 1 168 ? 7.684 -21.609 -4.188 1 98.81 168 ALA B C 1
ATOM 2628 O O . ALA B 1 168 ? 8.25 -20.547 -4.438 1 98.81 168 ALA B O 1
ATOM 2629 N N . GLY B 1 169 ? 7.277 -21.969 -2.963 1 98.75 169 GLY B N 1
ATOM 2630 C CA . GLY B 1 169 ? 7.523 -21.094 -1.83 1 98.75 169 GLY B CA 1
ATOM 2631 C C . GLY B 1 169 ? 9 -20.859 -1.563 1 98.75 169 GLY B C 1
ATOM 2632 O O . GLY B 1 169 ? 9.422 -19.734 -1.338 1 98.75 169 GLY B O 1
ATOM 2633 N N . GLU B 1 170 ? 9.766 -21.938 -1.623 1 98.5 170 GLU B N 1
ATOM 2634 C CA . GLU B 1 170 ? 11.195 -21.844 -1.374 1 98.5 170 GLU B CA 1
ATOM 2635 C C . GLU B 1 170 ? 11.891 -21 -2.441 1 98.5 170 GLU B C 1
ATOM 2637 O O . GLU B 1 170 ? 12.734 -20.156 -2.125 1 98.5 170 GLU B O 1
ATOM 2642 N N . LEU B 1 171 ? 11.531 -21.266 -3.686 1 98.5 171 LEU B N 1
ATOM 2643 C CA . LEU B 1 171 ? 12.109 -20.531 -4.805 1 98.5 171 LEU B CA 1
ATOM 2644 C C . LEU B 1 171 ? 11.797 -19.047 -4.695 1 98.5 171 LEU B C 1
ATOM 2646 O O . LEU B 1 171 ? 12.656 -18.203 -4.98 1 98.5 171 LEU B O 1
ATOM 2650 N N . ALA B 1 172 ? 10.602 -18.719 -4.289 1 98.62 172 ALA B N 1
ATOM 2651 C CA . ALA B 1 172 ? 10.203 -17.312 -4.172 1 98.62 172 ALA B CA 1
ATOM 2652 C C . ALA B 1 172 ? 11.055 -16.594 -3.139 1 98.62 172 ALA B C 1
ATOM 2654 O O . ALA B 1 172 ? 11.516 -15.469 -3.379 1 98.62 172 ALA B O 1
ATOM 2655 N N . CYS B 1 173 ? 11.234 -17.25 -2.004 1 98.06 173 CYS B N 1
ATOM 2656 C CA . CYS B 1 173 ? 12.086 -16.641 -0.985 1 98.06 173 CYS B CA 1
ATOM 2657 C C . CYS B 1 173 ? 13.492 -16.391 -1.522 1 98.06 173 CYS B C 1
ATOM 2659 O O . CYS B 1 173 ? 14.031 -15.297 -1.367 1 98.06 173 CYS B O 1
ATOM 2661 N N . ASN B 1 174 ? 14.039 -17.359 -2.225 1 97.06 174 ASN B N 1
ATOM 2662 C CA . ASN B 1 174 ? 15.398 -17.281 -2.754 1 97.06 174 ASN B CA 1
ATOM 2663 C C . ASN B 1 174 ? 15.523 -16.188 -3.807 1 97.06 174 ASN B C 1
ATOM 2665 O O . ASN B 1 174 ? 16.438 -15.359 -3.74 1 97.06 174 ASN B O 1
ATOM 2669 N N . LEU B 1 175 ? 14.617 -16.141 -4.727 1 97.19 175 LEU B N 1
ATOM 2670 C CA . LEU B 1 175 ? 14.672 -15.18 -5.82 1 97.19 175 LEU B CA 1
ATOM 2671 C C . LEU B 1 175 ? 14.406 -13.766 -5.312 1 97.19 175 LEU B C 1
ATOM 2673 O O . LEU B 1 175 ? 15.055 -12.812 -5.758 1 97.19 175 LEU B O 1
ATOM 2677 N N . GLY B 1 176 ? 13.43 -13.656 -4.41 1 96.19 176 GLY B N 1
ATOM 2678 C CA . GLY B 1 176 ? 13.102 -12.352 -3.865 1 96.19 176 GLY B CA 1
ATOM 2679 C C . GLY B 1 176 ? 14.266 -11.688 -3.154 1 96.19 176 GLY B C 1
ATOM 2680 O O . GLY B 1 176 ? 14.414 -10.461 -3.201 1 96.19 176 GLY B O 1
ATOM 2681 N N . LEU B 1 177 ? 15.07 -12.453 -2.531 1 93.31 177 LEU B N 1
ATOM 2682 C CA . LEU B 1 177 ? 16.203 -11.938 -1.787 1 93.31 177 LEU B CA 1
ATOM 2683 C C . LEU B 1 177 ? 17.312 -11.461 -2.736 1 93.31 177 LEU B C 1
ATOM 2685 O O . LEU B 1 177 ? 18.125 -10.609 -2.371 1 93.31 177 LEU B O 1
ATOM 2689 N N . LYS B 1 178 ? 17.266 -11.977 -3.9 1 89.69 178 LYS B N 1
ATOM 2690 C CA . LYS B 1 178 ? 18.312 -11.641 -4.867 1 89.69 178 LYS B CA 1
ATOM 2691 C C . LYS B 1 178 ? 17.875 -10.516 -5.789 1 89.69 178 LYS B C 1
ATOM 2693 O O . LYS B 1 178 ? 18.688 -9.906 -6.48 1 89.69 178 LYS B O 1
ATOM 2698 N N . SER B 1 179 ? 16.547 -10.391 -5.688 1 79.19 179 SER B N 1
ATOM 2699 C CA . SER B 1 179 ? 15.977 -9.414 -6.617 1 79.19 179 SER B CA 1
ATOM 2700 C C . SER B 1 179 ? 16.156 -7.992 -6.105 1 79.19 179 SER B C 1
ATOM 2702 O O . SER B 1 179 ? 16.109 -7.75 -4.895 1 79.19 179 SER B O 1
ATOM 2704 N N . SER B 1 180 ? 16.75 -7.148 -6.977 1 64.12 180 SER B N 1
ATOM 2705 C CA . SER B 1 180 ? 16.719 -5.707 -6.73 1 64.12 180 SER B CA 1
ATOM 2706 C C . SER B 1 180 ? 15.977 -4.973 -7.84 1 64.12 180 SER B C 1
ATOM 2708 O O . SER B 1 180 ? 16.594 -4.352 -8.703 1 64.12 180 SER B O 1
ATOM 2710 N N . PRO B 1 181 ? 14.648 -5.477 -8.008 1 54.09 181 PRO B N 1
ATOM 2711 C CA . PRO B 1 181 ? 14 -4.973 -9.219 1 54.09 181 PRO B CA 1
ATOM 2712 C C . PRO B 1 181 ? 14.242 -3.482 -9.445 1 54.09 181 PRO B C 1
ATOM 2714 O O . PRO B 1 181 ? 14.406 -3.043 -10.586 1 54.09 181 PRO B O 1
ATOM 2717 N N . TRP B 1 182 ? 14.023 -2.5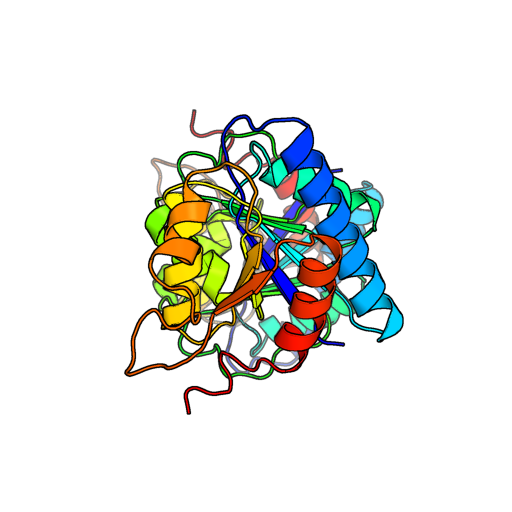35 -8.523 1 54.88 182 TRP B N 1
ATOM 2718 C CA . TRP B 1 182 ? 14.109 -1.097 -8.75 1 54.88 182 TRP B CA 1
ATOM 2719 C C . TRP B 1 182 ? 15.555 -0.621 -8.672 1 54.88 182 TRP B C 1
ATOM 2721 O O . TRP B 1 182 ? 15.867 0.504 -9.062 1 54.88 182 TRP B O 1
ATOM 2731 N N . ARG B 1 183 ? 16.234 -1.429 -8.07 1 48.19 183 ARG B N 1
ATOM 2732 C CA . ARG B 1 183 ? 17.625 -1.013 -8.008 1 48.19 183 ARG B CA 1
ATOM 2733 C C . ARG B 1 183 ? 18.328 -1.279 -9.336 1 48.19 183 ARG B C 1
ATOM 2735 O O . ARG B 1 183 ? 19.359 -0.66 -9.633 1 48.19 183 ARG B O 1
ATOM 2742 N N . GLY B 1 184 ? 17.875 -2.266 -10.141 1 40.28 184 GLY B N 1
ATOM 2743 C CA . GLY B 1 184 ? 18.625 -2.666 -11.312 1 40.28 184 GLY B CA 1
ATOM 2744 C C . GLY B 1 184 ? 18.438 -1.734 -12.492 1 40.28 184 GLY B C 1
ATOM 2745 O O . GLY B 1 184 ? 19.078 -1.899 -13.531 1 40.28 184 GLY B O 1
ATOM 2746 N N . SER B 1 185 ? 17.25 -1.196 -12.742 1 35.62 185 SER B N 1
ATOM 2747 C CA . SER B 1 185 ? 17.219 -0.471 -14.008 1 35.62 185 SER B CA 1
ATOM 2748 C C . SER B 1 185 ? 18.234 0.67 -14.023 1 35.62 185 SER B C 1
ATOM 2750 O O . SER B 1 185 ? 18.125 1.596 -14.828 1 35.62 185 SER B O 1
ATOM 2752 N N . ARG B 1 186 ? 19.203 0.625 -13.375 1 27.45 186 ARG B N 1
ATOM 2753 C CA . ARG B 1 186 ? 20.188 1.577 -13.852 1 27.45 186 ARG B CA 1
ATOM 2754 C C . ARG B 1 186 ? 20.781 1.135 -15.188 1 27.45 186 ARG B C 1
ATOM 2756 O O . ARG B 1 186 ? 20.969 -0.06 -15.422 1 27.45 186 ARG B O 1
#

Secondary structure (DSSP, 8-state):
---EEEEEE--SS---HHHHHHHHHHHHHHHHHHHHTT--EEEEES-SSHHHHHHHHHHHHTT--EEEEE-GGGTTS-PPTTEEEEE--S-HHHHHHHHHHT-SEEEE-S-SHHHHHHHHHHHHTT--EEEE--SSSTTHHHHHH-TTS-S-TTT---EEEES-HHHHHHHHHHHHHH--TTTS--/---EEEEEE--SS---HHHHHHHHHHHHHHHHHHHHTT--EEEEES-SSHHHHHHHHHHHHTT--EEEEE-GGGTTS-PPTTEEEEE--S-HHHHHHHHHHT-SEEEE-S-SHHHHHHHHHHHHTT--EEEE--SSSTTHHHHHH-TTS-S-TTT---EEEES-HHHHHHHHHHHHHH--TTTS--

Foldseek 3Di:
DDAAEEEEQEAQDAADPVLLVLLLLLLVLLLVLCVVVVHAYEYEYQDCHHSSVSNVVSCVVSVHEYEHQYEPVCPPPDDDPRYHYHYDPHHLLVSLLVRLVPHLAYEYSAYADSSLSSQVSNLVLQRAYEYAEPRPHHSNVVCVVPVQCPPDPVRPHRYHYDNHSSVSSNVRNVSSVVGPSVVPPD/DDAAEEEEQEAQDAADPVLLVLLLLLLVLLLVLCVVVVHAYEYEYQDCHHSSVSNVVSCVVSVHEYEHQYEPVCPPPDDDPRYHYHYDPHHLLVSLLVRLVPHLAYEYSAYADSSLSSQVSNLVLQRAYEYAEPRPHHSNVVCVVPVQCPPDPVRPHRYHYDNHSSVSSNVRNVSSVVGPSVVPPD

InterPro domains:
  IPR041164 AF_1126-like [PF18306] (15-136)

pLDDT: mean 93.68, std 11.03, range [27.45, 98.94]

Organism: Pyrolobus fumarii (strain DSM 11204 / 1A) (NCBI:txid694429)

Solvent-accessible surface area (backbone atoms only — not comparable to full-atom values): 18604 Å² total; per-residue (Å²): 99,64,56,49,30,35,29,46,35,35,25,60,50,90,69,57,69,67,47,49,50,40,41,50,42,17,51,52,27,25,53,49,50,25,50,78,69,72,48,48,58,31,41,33,28,66,48,76,34,40,45,26,36,54,45,52,52,50,38,48,74,72,68,33,49,33,37,29,41,27,22,47,92,55,63,77,52,87,75,59,61,59,39,46,62,41,34,53,71,28,54,64,72,63,33,37,54,29,49,44,60,32,25,31,20,37,34,37,64,30,18,39,71,70,31,45,47,39,51,51,52,21,42,73,63,58,20,40,31,30,36,45,36,86,57,83,38,64,35,40,53,55,51,65,75,31,73,76,22,43,91,43,79,94,74,36,75,39,39,44,78,39,70,45,35,44,56,40,13,39,49,38,43,57,49,27,72,69,41,48,43,76,69,55,77,110,98,65,56,48,30,36,28,48,36,35,25,60,50,91,68,56,70,67,48,48,49,40,40,50,42,16,50,50,28,24,53,50,49,24,50,78,68,73,48,47,57,30,41,35,27,66,46,75,34,40,45,28,36,54,44,49,53,50,38,47,73,73,69,32,49,34,36,30,42,27,21,45,92,56,62,77,51,85,75,59,60,61,39,46,62,41,35,52,71,28,54,65,72,63,32,37,53,31,49,43,59,33,26,30,20,36,33,37,63,30,17,40,71,69,32,44,48,42,50,52,53,20,41,73,62,58,20,40,31,29,36,44,36,85,56,83,38,66,36,40,54,56,49,67,76,31,73,76,21,44,91,44,80,93,75,36,74,39,41,45,78,38,70,45,36,46,58,41,14,38,48,40,43,57,49,26,73,69,41,47,44,75,70,52,78,110

Radius of gyration: 20.8 Å; Cα contacts (8 Å, |Δi|>4): 874; chains: 2; bounding box: 44×60×51 Å

Nearest PDB structures (foldseek):
  6y01-assembly1_CCC  TM=8.352E-01  e=4.794E-08  Rippkaea orientalis PCC 8801
  1ydh-assembly1_B  TM=7.529E-01  e=3.579E-09  Arabidopsis thaliana
  5zbl-assembly2_D  TM=6.932E-01  e=6.482E-08  Corynebacterium glutamicum ATCC 13032
  1wek-assembly1_B  TM=7.075E-01  e=7.623E-06  Thermus thermophilus
  5zi9-assembly1_A  TM=7.288E-01  e=2.259E-05  Streptomyces coelicolor A3(2)